Protein AF-0000000080209027 (afdb_homodimer)

Radius of gyration: 21.45 Å; Cα contacts (8 Å, |Δi|>4): 381; chains: 2; bounding box: 32×63×44 Å

Secondary structure (DSSP, 8-state):
-EEEEEEEE-TTHHHHHHHHHHHHTTTS-EEE-SSEEEEEETTEEEEEEEETTEEEEEEEESSHHHHHHHHHHHHHHHHHTPPBP------B-/-EEEEEEEE-TTHHHHHHHHHHHHTTTS-EEE-SSEEEEEETTEEEEEEEETTEEEEEEEESSHHHHHHHHHHHHHHHHHTPPBP------B-

Structure (mmCIF, N/CA/C/O backbone):
data_AF-0000000080209027-model_v1
#
loop_
_entity.id
_entity.type
_entity.pdbx_description
1 polymer 'DUF2218 domain-containing protein'
#
loop_
_atom_site.group_PDB
_atom_site.id
_atom_site.type_symbol
_atom_site.label_atom_id
_atom_site.label_alt_id
_atom_site.label_comp_id
_atom_site.label_asym_id
_atom_site.label_entity_id
_atom_site.label_seq_id
_atom_site.pdbx_PDB_ins_code
_atom_site.Cartn_x
_atom_site.Cartn_y
_atom_site.Cartn_z
_atom_site.occupancy
_atom_site.B_iso_or_equiv
_atom_site.auth_seq_id
_atom_site.auth_comp_id
_atom_site.auth_asym_id
_atom_site.auth_atom_id
_atom_site.pdbx_PDB_model_num
ATOM 1 N N . MET A 1 1 ? -3.184 27 21.922 1 90.81 1 MET A N 1
ATOM 2 C CA . MET A 1 1 ? -2.896 26.141 20.781 1 90.81 1 MET A CA 1
ATOM 3 C C . MET A 1 1 ? -3.457 24.75 21 1 90.81 1 MET A C 1
ATOM 5 O O . MET A 1 1 ? -3.352 24.188 22.094 1 90.81 1 MET A O 1
ATOM 9 N N . ILE A 1 2 ? -4.156 24.266 19.953 1 97.31 2 ILE A N 1
ATOM 10 C CA . ILE A 1 2 ? -4.742 22.922 20 1 97.31 2 ILE A CA 1
ATOM 11 C C . ILE A 1 2 ? -3.953 21.969 19.109 1 97.31 2 ILE A C 1
ATOM 13 O O . ILE A 1 2 ? -3.387 22.391 18.094 1 97.31 2 ILE A O 1
ATOM 17 N N . LYS A 1 3 ? -3.928 20.672 19.562 1 98.25 3 LYS A N 1
ATOM 18 C CA . LYS A 1 3 ? -3.061 19.719 18.875 1 98.25 3 LYS A CA 1
ATOM 19 C C . LYS A 1 3 ? -3.758 18.375 18.703 1 98.25 3 LYS A C 1
ATOM 21 O O . LYS A 1 3 ? -4.453 17.906 19.609 1 98.25 3 LYS A O 1
ATOM 26 N N . GLU A 1 4 ? -3.564 17.766 17.578 1 98.5 4 GLU A N 1
ATOM 27 C CA . GLU A 1 4 ? -3.939 16.375 17.328 1 98.5 4 GLU A CA 1
ATOM 28 C C . GLU A 1 4 ? -2.828 15.625 16.609 1 98.5 4 GLU A C 1
ATOM 30 O O . GLU A 1 4 ? -2.029 16.219 15.891 1 98.5 4 GLU A O 1
ATOM 35 N N . THR A 1 5 ? -2.777 14.352 16.922 1 98.62 5 THR A N 1
ATOM 36 C CA . THR A 1 5 ? -1.688 13.547 16.391 1 98.62 5 THR A CA 1
ATOM 37 C C . THR A 1 5 ? -2.232 12.305 15.688 1 98.62 5 THR A C 1
ATOM 39 O O . THR A 1 5 ? -3.307 11.805 16.031 1 98.62 5 THR A O 1
ATOM 42 N N . THR A 1 6 ? -1.564 11.859 14.641 1 98.19 6 THR A N 1
ATOM 43 C CA . THR A 1 6 ? -1.84 10.602 13.961 1 98.19 6 THR A CA 1
ATOM 44 C C . THR A 1 6 ? -0.542 9.859 13.641 1 98.19 6 THR A C 1
ATOM 46 O O . THR A 1 6 ? 0.545 10.336 13.977 1 98.19 6 THR A O 1
ATOM 49 N N . GLN A 1 7 ? -0.706 8.719 13.141 1 96.94 7 GLN A N 1
ATOM 50 C CA . GLN A 1 7 ? 0.494 7.969 12.789 1 96.94 7 GLN A CA 1
ATOM 51 C C . GLN A 1 7 ? 0.283 7.164 11.508 1 96.94 7 GLN A C 1
ATOM 53 O O . GLN A 1 7 ? -0.839 6.754 11.211 1 96.94 7 GLN A O 1
ATOM 58 N N . ILE A 1 8 ? 1.341 6.938 10.773 1 94.38 8 ILE A N 1
ATOM 59 C CA . ILE A 1 8 ? 1.415 6.078 9.602 1 94.38 8 ILE A CA 1
ATOM 60 C C . ILE A 1 8 ? 2.406 4.945 9.852 1 94.38 8 ILE A C 1
ATOM 62 O O . ILE A 1 8 ? 3.596 5.188 10.07 1 94.38 8 ILE A O 1
ATOM 66 N N . GLU A 1 9 ? 1.931 3.781 9.914 1 91.75 9 GLU A N 1
ATOM 67 C CA . GLU A 1 9 ? 2.809 2.615 9.93 1 91.75 9 GLU A CA 1
ATOM 68 C C . GLU A 1 9 ? 3.043 2.086 8.516 1 91.75 9 GLU A C 1
ATOM 70 O O . GLU A 1 9 ? 2.1 1.676 7.84 1 91.75 9 GLU A O 1
ATOM 75 N N . SER A 1 10 ? 4.289 2.117 8.148 1 89.88 10 SER A N 1
ATOM 76 C CA . SER A 1 10 ? 4.629 1.733 6.781 1 89.88 10 SER A CA 1
ATOM 77 C C . SER A 1 10 ? 6.129 1.49 6.633 1 89.88 10 SER A C 1
ATOM 79 O O . SER A 1 10 ? 6.938 2.184 7.25 1 89.88 10 SER A O 1
ATOM 81 N N . GLU A 1 11 ? 6.434 0.553 5.684 1 88.75 11 GLU A N 1
ATOM 82 C CA . GLU A 1 11 ? 7.84 0.386 5.328 1 88.75 11 GLU A CA 1
ATOM 83 C C . GLU A 1 11 ? 8.391 1.639 4.652 1 88.75 11 GLU A C 1
ATOM 85 O O . GLU A 1 11 ? 9.609 1.841 4.602 1 88.75 11 GLU A O 1
ATOM 90 N N . HIS A 1 12 ? 7.488 2.514 4.215 1 92.5 12 HIS A N 1
ATOM 91 C CA . HIS A 1 12 ? 7.875 3.73 3.512 1 92.5 12 HIS A CA 1
ATOM 92 C C . HIS A 1 12 ? 7.762 4.949 4.422 1 92.5 12 HIS A C 1
ATOM 94 O O . HIS A 1 12 ? 7.699 6.086 3.939 1 92.5 12 HIS A O 1
ATOM 100 N N . ALA A 1 13 ? 7.68 4.742 5.754 1 94.38 13 ALA A N 1
ATOM 101 C CA . ALA A 1 13 ? 7.441 5.836 6.691 1 94.38 13 ALA A CA 1
ATOM 102 C C . ALA A 1 13 ? 8.438 6.973 6.477 1 94.38 13 ALA A C 1
ATOM 104 O O . ALA A 1 13 ? 8.055 8.141 6.422 1 94.38 13 ALA A O 1
ATOM 105 N N . SER A 1 14 ? 9.703 6.676 6.348 1 95.75 14 SER A N 1
ATOM 106 C CA . SER A 1 14 ? 10.742 7.68 6.156 1 95.75 14 SER A CA 1
ATOM 107 C C . SER A 1 14 ? 10.547 8.438 4.844 1 95.75 14 SER A C 1
ATOM 109 O O . SER A 1 14 ? 10.805 9.641 4.77 1 95.75 14 SER A O 1
ATOM 111 N N . LYS A 1 15 ? 10.086 7.738 3.844 1 95.75 15 LYS A N 1
ATOM 112 C CA . LYS A 1 15 ? 9.844 8.367 2.549 1 95.75 15 LYS A CA 1
ATOM 113 C C . LYS A 1 15 ? 8.703 9.383 2.633 1 95.75 15 LYS A C 1
ATOM 115 O O . LYS A 1 15 ? 8.758 10.438 2.002 1 95.75 15 LYS A O 1
ATOM 120 N N . TYR A 1 16 ? 7.652 8.977 3.381 1 97.19 16 TYR A N 1
ATOM 121 C CA . TYR A 1 16 ? 6.559 9.914 3.588 1 97.19 16 TYR A CA 1
ATOM 122 C C . TYR A 1 16 ? 7.062 11.211 4.223 1 97.19 16 TYR A C 1
ATOM 124 O O . TYR A 1 16 ? 6.668 12.305 3.811 1 97.19 16 TYR A O 1
ATOM 132 N N . LEU A 1 17 ? 7.902 11.109 5.203 1 98.19 17 LEU A N 1
ATOM 133 C CA . LEU A 1 17 ? 8.469 12.273 5.875 1 98.19 17 LEU A CA 1
ATOM 134 C C . LEU A 1 17 ? 9.148 13.203 4.875 1 98.19 17 LEU A C 1
ATOM 136 O O . LEU A 1 17 ? 8.789 14.375 4.77 1 98.19 17 LEU A O 1
ATOM 140 N N . VAL A 1 18 ? 9.977 12.664 4.102 1 98 18 VAL A N 1
ATOM 141 C CA . VAL A 1 18 ? 10.781 13.445 3.174 1 98 18 VAL A CA 1
ATOM 142 C C . VAL A 1 18 ? 9.898 14.016 2.068 1 98 18 VAL A C 1
ATOM 144 O O . VAL A 1 18 ? 9.945 15.211 1.783 1 98 18 VAL A O 1
ATOM 147 N N . THR A 1 19 ? 9.031 13.211 1.479 1 97.88 19 THR A N 1
ATOM 148 C CA . THR A 1 19 ? 8.203 13.617 0.35 1 97.88 19 THR A CA 1
ATOM 149 C C . THR A 1 19 ? 7.262 14.758 0.748 1 97.88 19 THR A C 1
ATOM 151 O O . THR A 1 19 ? 7.129 15.742 0.018 1 97.88 19 THR A O 1
ATOM 154 N N . LEU A 1 20 ? 6.68 14.625 1.94 1 97.94 20 LEU A N 1
ATOM 155 C CA . LEU A 1 20 ? 5.734 15.641 2.4 1 97.94 20 LEU A CA 1
ATOM 156 C C . LEU A 1 20 ? 6.449 16.953 2.682 1 97.94 20 LEU A C 1
ATOM 158 O O . LEU A 1 20 ? 6.023 18.016 2.209 1 97.94 20 LEU A O 1
ATOM 162 N N . CYS A 1 21 ? 7.492 16.906 3.375 1 98.62 21 CYS A N 1
ATOM 163 C CA . CYS A 1 21 ? 8.211 18.125 3.691 1 98.62 21 CYS A CA 1
ATOM 164 C C . CYS A 1 21 ? 8.734 18.797 2.426 1 98.62 21 CYS A C 1
ATOM 166 O O . CYS A 1 21 ? 8.602 20.016 2.26 1 98.62 21 CYS A O 1
ATOM 168 N N . ARG A 1 22 ? 9.312 18.031 1.557 1 98.38 22 ARG A N 1
ATOM 169 C CA . ARG A 1 22 ? 9.828 18.562 0.3 1 98.38 22 ARG A CA 1
ATOM 170 C C . ARG A 1 22 ? 8.711 19.188 -0.528 1 98.38 22 ARG A C 1
ATOM 172 O O . ARG A 1 22 ? 8.891 20.25 -1.125 1 98.38 22 ARG A O 1
ATOM 179 N N . HIS A 1 23 ? 7.629 18.547 -0.629 1 98.38 23 HIS A N 1
ATOM 180 C CA . HIS A 1 23 ? 6.488 19.062 -1.386 1 98.38 23 HIS A CA 1
ATOM 181 C C . HIS A 1 23 ? 6.031 20.406 -0.853 1 98.38 23 HIS A C 1
ATOM 183 O O . HIS A 1 23 ? 5.871 21.359 -1.62 1 98.38 23 HIS A O 1
ATOM 189 N N . PHE A 1 24 ? 5.812 20.438 0.474 1 98.56 24 PHE A N 1
ATOM 190 C CA . PHE A 1 24 ? 5.293 21.656 1.074 1 98.56 24 PHE A CA 1
ATOM 191 C C . PHE A 1 24 ? 6.332 22.766 1.02 1 98.56 24 PHE A C 1
ATOM 193 O O . PHE A 1 24 ? 5.984 23.953 0.943 1 98.56 24 PHE A O 1
ATOM 200 N N . ALA A 1 25 ? 7.633 22.484 1.028 1 98.38 25 ALA A N 1
ATOM 201 C CA . ALA A 1 25 ? 8.727 23.438 1.024 1 98.38 25 ALA A CA 1
ATOM 202 C C . ALA A 1 25 ? 8.695 24.312 -0.231 1 98.38 25 ALA A C 1
ATOM 204 O O . ALA A 1 25 ? 9.32 25.375 -0.278 1 98.38 25 ALA A O 1
ATOM 205 N N . ARG A 1 26 ? 8.016 23.922 -1.173 1 97.88 26 ARG A N 1
ATOM 206 C CA . ARG A 1 26 ? 7.906 24.688 -2.41 1 97.88 26 ARG A CA 1
ATOM 207 C C . ARG A 1 26 ? 7.082 25.953 -2.197 1 97.88 26 ARG A C 1
ATOM 209 O O . ARG A 1 26 ? 7.168 26.891 -2.986 1 97.88 26 ARG A O 1
ATOM 216 N N . LYS A 1 27 ? 6.246 25.969 -1.122 1 97.81 27 LYS A N 1
ATOM 217 C CA . LYS A 1 27 ? 5.285 27.062 -0.989 1 97.81 27 LYS A CA 1
ATOM 218 C C . LYS A 1 27 ? 5.355 27.688 0.401 1 97.81 27 LYS A C 1
ATOM 220 O O . LYS A 1 27 ? 5.027 28.859 0.576 1 97.81 27 LYS A O 1
ATOM 225 N N . VAL A 1 28 ? 5.715 26.906 1.39 1 98.38 28 VAL A N 1
ATOM 226 C CA . VAL A 1 28 ? 5.734 27.375 2.768 1 98.38 28 VAL A CA 1
ATOM 227 C C . VAL A 1 28 ? 7.035 26.953 3.445 1 98.38 28 VAL A C 1
ATOM 229 O O . VAL A 1 28 ? 7.723 26.047 2.971 1 98.38 28 VAL A O 1
ATOM 232 N N . PRO A 1 29 ? 7.441 27.641 4.578 1 98.62 29 PRO A N 1
ATOM 233 C CA . PRO A 1 29 ? 8.648 27.219 5.289 1 98.62 29 PRO A CA 1
ATOM 234 C C . PRO A 1 29 ? 8.57 25.766 5.762 1 98.62 29 PRO A C 1
ATOM 236 O O . PRO A 1 29 ? 7.586 25.375 6.383 1 98.62 29 PRO A O 1
ATOM 239 N N . ALA A 1 30 ? 9.594 25.016 5.512 1 98.81 30 ALA A N 1
ATOM 240 C CA . ALA A 1 30 ? 9.695 23.609 5.926 1 98.81 30 ALA A CA 1
ATOM 241 C C . ALA A 1 30 ? 11.148 23.234 6.191 1 98.81 30 ALA A C 1
ATOM 243 O O . ALA A 1 30 ? 12.055 23.656 5.469 1 98.81 30 ALA A O 1
ATOM 244 N N . THR A 1 31 ? 11.367 22.5 7.246 1 98.5 31 THR A N 1
ATOM 245 C CA . THR A 1 31 ? 12.656 21.891 7.574 1 98.5 31 THR A CA 1
ATOM 246 C C . THR A 1 31 ? 12.5 20.406 7.895 1 98.5 31 THR A C 1
ATOM 248 O O . THR A 1 31 ? 11.477 20 8.445 1 98.5 31 THR A O 1
ATOM 251 N N . TRP A 1 32 ? 13.469 19.609 7.469 1 98.44 32 TRP A N 1
ATOM 252 C CA . TRP A 1 32 ? 13.398 18.188 7.828 1 98.44 32 TRP A CA 1
ATOM 253 C C . TRP A 1 32 ? 14.781 17.547 7.797 1 98.44 32 TRP A C 1
ATOM 255 O O . TRP A 1 32 ? 15.719 18.109 7.234 1 98.44 32 TRP A O 1
ATOM 265 N N . ASP A 1 33 ? 14.953 16.5 8.539 1 98 33 ASP A N 1
ATOM 266 C CA . ASP A 1 33 ? 16.094 15.602 8.461 1 98 33 ASP A CA 1
ATOM 267 C C . ASP A 1 33 ? 15.648 14.141 8.406 1 98 33 ASP A C 1
ATOM 269 O O . ASP A 1 33 ? 14.531 13.844 7.965 1 98 33 ASP A O 1
ATOM 273 N N . GLU A 1 34 ? 16.516 13.281 8.844 1 96.69 34 GLU A N 1
ATOM 274 C CA . GLU A 1 34 ? 16.203 11.859 8.688 1 96.69 34 GLU A CA 1
ATOM 275 C C . GLU A 1 34 ? 15.164 11.406 9.695 1 96.69 34 GLU A C 1
ATOM 277 O O . GLU A 1 34 ? 14.523 10.367 9.516 1 96.69 34 GLU A O 1
ATOM 282 N N . GLN A 1 35 ? 14.914 12.102 10.711 1 98 35 GLN A N 1
ATOM 283 C CA . GLN A 1 35 ? 14.102 11.586 11.812 1 98 35 GLN A CA 1
ATOM 284 C C . GLN A 1 35 ? 12.906 12.5 12.078 1 98 35 GLN A C 1
ATOM 286 O O . GLN A 1 35 ? 11.945 12.086 12.734 1 98 35 GLN A O 1
ATOM 291 N N . SER A 1 36 ? 12.992 13.68 11.641 1 98.56 36 SER A N 1
ATOM 292 C CA . SER A 1 36 ? 11.945 14.625 12.008 1 98.56 36 SER A CA 1
ATOM 293 C C . SER A 1 36 ? 11.758 15.695 10.938 1 98.56 36 SER A C 1
ATOM 295 O O . SER A 1 36 ? 12.586 15.828 10.031 1 98.56 36 SER A O 1
ATOM 297 N N . GLY A 1 37 ? 10.625 16.406 11 1 98.81 37 GLY A N 1
ATOM 298 C CA . GLY A 1 37 ? 10.305 17.516 10.109 1 98.81 37 GLY A CA 1
ATOM 299 C C . GLY A 1 37 ? 9.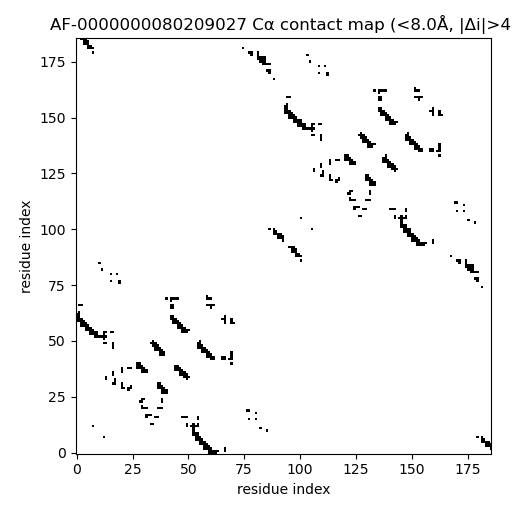312 18.484 10.703 1 98.81 37 GLY A C 1
ATOM 300 O O . GLY A 1 37 ? 8.609 18.156 11.664 1 98.81 37 GLY A O 1
ATOM 301 N N . LEU A 1 38 ? 9.359 19.641 10.156 1 98.88 38 LEU A N 1
ATOM 302 C CA . LEU A 1 38 ? 8.445 20.703 10.562 1 98.88 38 LEU A CA 1
ATOM 303 C C . LEU A 1 38 ? 8.008 21.531 9.352 1 98.88 38 LEU A C 1
ATOM 305 O O . LEU A 1 38 ? 8.844 21.969 8.562 1 98.88 38 LEU A O 1
ATOM 309 N N . VAL A 1 39 ? 6.754 21.641 9.227 1 98.88 39 VAL A N 1
ATOM 310 C CA . VAL A 1 39 ? 6.164 22.484 8.188 1 98.88 39 VAL A CA 1
ATOM 311 C C . VAL A 1 39 ? 5.273 23.547 8.836 1 98.88 39 VAL A C 1
ATOM 313 O O . VAL A 1 39 ? 4.449 23.234 9.695 1 98.88 39 VAL A O 1
ATOM 316 N N . THR A 1 40 ? 5.41 24.797 8.406 1 98.81 40 THR A N 1
ATOM 317 C CA . THR A 1 40 ? 4.602 25.891 8.945 1 98.81 40 THR A CA 1
ATOM 318 C C . THR A 1 40 ? 3.666 26.438 7.875 1 98.81 40 THR A C 1
ATOM 320 O O . THR A 1 40 ? 4.121 27 6.871 1 98.81 40 THR A O 1
ATOM 323 N N . PHE A 1 41 ? 2.373 26.266 8.125 1 98.69 41 PHE A N 1
ATOM 324 C CA . PHE A 1 41 ? 1.325 26.812 7.266 1 98.69 41 PHE A CA 1
ATOM 325 C C . PHE A 1 41 ? 0.786 28.109 7.832 1 98.69 41 PHE A C 1
ATOM 327 O O . PHE A 1 41 ? 0.912 28.375 9.031 1 98.69 41 PHE A O 1
ATOM 334 N N . PRO A 1 42 ? 0.137 28.938 7.066 1 98.25 42 PRO A N 1
ATOM 335 C CA . PRO A 1 42 ? -0.469 30.172 7.574 1 98.25 42 PRO A CA 1
ATOM 336 C C . PRO A 1 42 ? -1.473 29.906 8.695 1 98.25 42 PRO A C 1
ATOM 338 O O . PRO A 1 42 ? -1.601 30.734 9.609 1 98.25 42 PRO A O 1
ATOM 341 N N . VAL A 1 43 ? -2.043 28.734 8.719 1 98.25 43 VAL A N 1
ATOM 342 C CA . VAL A 1 43 ? -3.143 28.469 9.641 1 98.25 43 VAL A CA 1
ATOM 343 C C . VAL A 1 43 ? -2.658 27.547 10.766 1 98.25 43 VAL A C 1
ATOM 345 O O . VAL A 1 43 ? -3.441 27.141 11.625 1 98.25 43 VAL A O 1
ATOM 348 N N . GLY A 1 44 ? -1.385 27.141 10.773 1 98.5 44 GLY A N 1
ATOM 349 C CA . GLY A 1 44 ? -0.877 26.219 11.773 1 98.5 44 GLY A CA 1
ATOM 350 C C . GLY A 1 44 ? 0.404 25.531 11.352 1 98.5 44 GLY A C 1
ATOM 351 O O . GLY A 1 44 ? 1.169 26.062 10.547 1 98.5 44 GLY A O 1
ATOM 352 N N . LYS A 1 45 ? 0.61 24.391 12.031 1 98.75 45 LYS A N 1
ATOM 353 C CA . LYS A 1 45 ? 1.848 23.688 11.695 1 98.75 45 LYS A CA 1
ATOM 354 C C . LYS A 1 45 ? 1.678 22.172 11.82 1 98.75 45 LYS A C 1
ATOM 356 O O . LYS A 1 45 ? 0.716 21.703 12.43 1 98.75 45 LYS A O 1
ATOM 361 N N . ALA A 1 46 ? 2.578 21.484 11.195 1 98.81 46 ALA A N 1
ATOM 362 C CA . ALA A 1 46 ? 2.67 20.031 11.312 1 98.81 46 ALA A CA 1
ATOM 363 C C . ALA A 1 46 ? 4.098 19.594 11.633 1 98.81 46 ALA A C 1
ATOM 365 O O . ALA A 1 46 ? 5.051 20.047 10.992 1 98.81 46 ALA A O 1
ATOM 366 N N . GLU A 1 47 ? 4.141 18.797 12.625 1 98.88 47 GLU A N 1
ATOM 367 C CA . GLU A 1 47 ? 5.41 18.172 12.984 1 98.88 47 GLU A CA 1
ATOM 368 C C . GLU A 1 47 ? 5.414 16.688 12.641 1 98.88 47 GLU A C 1
ATOM 370 O O . GLU A 1 47 ? 4.414 15.992 12.852 1 98.88 47 GLU A O 1
ATOM 375 N N . PHE A 1 48 ? 6.527 16.25 12.141 1 98.81 48 PHE A N 1
ATOM 376 C CA . PHE A 1 48 ? 6.734 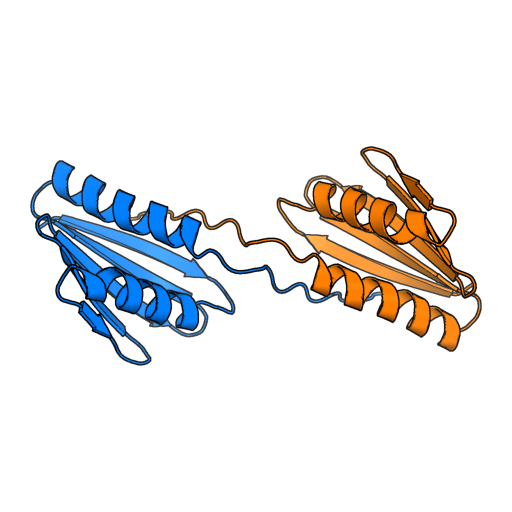14.852 11.773 1 98.81 48 PHE A CA 1
ATOM 377 C C . PHE A 1 48 ? 7.848 14.227 12.602 1 98.81 48 PHE A C 1
ATOM 379 O O . PHE A 1 48 ? 8.891 14.852 12.828 1 98.81 48 PHE A O 1
ATOM 386 N N . SER A 1 49 ? 7.582 13.055 13.117 1 98.75 49 SER A N 1
ATOM 387 C CA . SER A 1 49 ? 8.609 12.312 13.844 1 98.75 49 SER A CA 1
ATOM 388 C C . SER A 1 49 ? 8.609 10.836 13.445 1 98.75 49 SER A C 1
ATOM 390 O O . SER A 1 49 ? 7.57 10.18 13.492 1 98.75 49 SER A O 1
ATOM 392 N N . LEU A 1 50 ? 9.805 10.383 13.086 1 98 50 LEU A N 1
ATOM 393 C CA . LEU A 1 50 ? 9.953 8.992 12.672 1 98 50 LEU A CA 1
ATOM 394 C C . LEU A 1 50 ? 10.383 8.117 13.844 1 98 50 LEU A C 1
ATOM 396 O O . LEU A 1 50 ? 11.289 8.484 14.602 1 98 50 LEU A O 1
ATOM 400 N N . ASN A 1 51 ? 9.68 7.09 14.07 1 96.31 51 ASN A N 1
ATOM 401 C CA . ASN A 1 51 ? 10.023 6.035 15.023 1 96.31 51 ASN A CA 1
ATOM 402 C C . ASN A 1 51 ? 10 4.66 14.359 1 96.31 51 ASN A C 1
ATOM 404 O O . ASN A 1 51 ? 8.984 3.965 14.398 1 96.31 51 ASN A O 1
ATOM 408 N N . GLY A 1 52 ? 11.203 4.266 13.922 1 94.19 52 GLY A N 1
A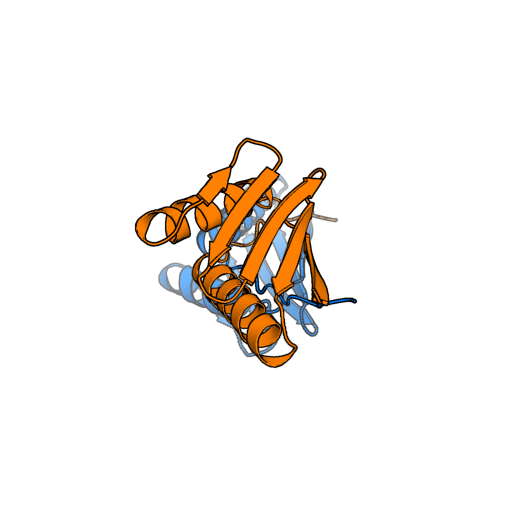TOM 409 C CA . GLY A 1 52 ? 11.234 3.041 13.133 1 94.19 52 GLY A CA 1
ATOM 410 C C . GLY A 1 52 ? 10.406 3.125 11.867 1 94.19 52 GLY A C 1
ATOM 411 O O . GLY A 1 52 ? 10.664 3.967 11.008 1 94.19 52 GLY A O 1
ATOM 412 N N . LEU A 1 53 ? 9.422 2.254 11.719 1 92.5 53 LEU A N 1
ATOM 413 C CA . LEU A 1 53 ? 8.578 2.215 10.539 1 92.5 53 LEU A CA 1
ATOM 414 C C . LEU A 1 53 ? 7.262 2.951 10.781 1 92.5 53 LEU A C 1
ATOM 416 O O . LEU A 1 53 ? 6.254 2.66 10.141 1 92.5 53 LEU A O 1
ATOM 420 N N . CYS A 1 54 ? 7.332 3.809 11.789 1 95.69 54 CYS A N 1
ATOM 421 C CA . CYS A 1 54 ? 6.152 4.59 12.141 1 95.69 54 CYS A CA 1
ATOM 422 C C . CYS A 1 54 ? 6.434 6.082 12.047 1 95.69 54 CYS A C 1
ATOM 424 O O . CYS A 1 54 ? 7.422 6.57 12.602 1 95.69 54 CYS A O 1
ATOM 426 N N . LEU A 1 55 ? 5.645 6.746 11.25 1 97.75 55 LEU A N 1
ATOM 427 C CA . LEU A 1 55 ? 5.707 8.203 11.188 1 97.75 55 LEU A CA 1
ATOM 428 C C . LEU A 1 55 ? 4.594 8.828 12.023 1 97.75 55 LEU A C 1
ATOM 430 O O . LEU A 1 55 ? 3.412 8.648 11.727 1 97.75 55 LEU A O 1
ATOM 434 N N . ILE A 1 56 ? 4.965 9.57 13 1 98.5 56 ILE A N 1
ATOM 435 C CA . ILE A 1 56 ? 4.016 10.32 13.812 1 98.5 56 ILE A CA 1
ATOM 436 C C . ILE A 1 56 ? 3.838 11.719 13.227 1 98.5 56 ILE A C 1
ATOM 438 O O . ILE A 1 56 ? 4.816 12.391 12.898 1 98.5 56 ILE A O 1
ATOM 442 N N . ILE A 1 57 ? 2.654 12.133 13.078 1 98.75 57 ILE A N 1
ATOM 443 C CA . ILE A 1 57 ? 2.332 13.461 12.562 1 98.75 57 ILE A CA 1
ATOM 444 C C . ILE A 1 57 ? 1.489 14.219 13.586 1 98.75 57 ILE A C 1
ATOM 446 O O . ILE A 1 57 ? 0.403 13.773 13.961 1 98.75 57 ILE A O 1
ATOM 450 N N . ALA A 1 58 ? 1.994 15.297 14.031 1 98.88 58 ALA A N 1
ATOM 451 C CA . ALA A 1 58 ? 1.278 16.156 14.969 1 98.88 58 ALA A CA 1
ATOM 452 C C . ALA A 1 58 ? 0.9 17.484 14.32 1 98.88 58 ALA A C 1
ATOM 454 O O . ALA A 1 58 ? 1.768 18.219 13.828 1 98.88 58 ALA A O 1
ATOM 455 N N . CYS A 1 59 ? -0.355 17.812 14.312 1 98.88 59 CYS A N 1
ATOM 456 C CA . CYS A 1 59 ? -0.841 19.078 13.789 1 98.88 59 CYS A CA 1
ATOM 457 C C . CYS A 1 59 ? -1.248 20.016 14.914 1 98.88 59 CYS A C 1
ATOM 459 O O . CYS A 1 59 ? -1.842 19.578 15.906 1 98.88 59 CYS A O 1
ATOM 461 N N . GLU A 1 60 ? -0.896 21.234 14.719 1 98.81 60 GLU A N 1
ATOM 462 C CA . GLU A 1 60 ? -1.202 22.266 15.711 1 98.81 60 GLU A CA 1
ATOM 463 C C . GLU A 1 60 ? -1.766 23.516 15.055 1 98.81 60 GLU A C 1
ATOM 465 O O . GLU A 1 60 ? -1.313 23.922 13.977 1 98.81 60 GLU A O 1
ATOM 470 N N . ALA A 1 61 ? -2.725 24.156 15.766 1 98.69 61 ALA A N 1
ATOM 471 C CA . ALA A 1 61 ? -3.295 25.422 15.312 1 98.69 61 ALA A CA 1
ATOM 472 C C . ALA A 1 61 ? -3.932 26.188 16.469 1 98.69 61 ALA A C 1
ATOM 474 O O . ALA A 1 61 ? -4.008 25.672 17.594 1 98.69 61 ALA A O 1
ATOM 475 N N . ASP A 1 62 ? -4.383 27.359 16.141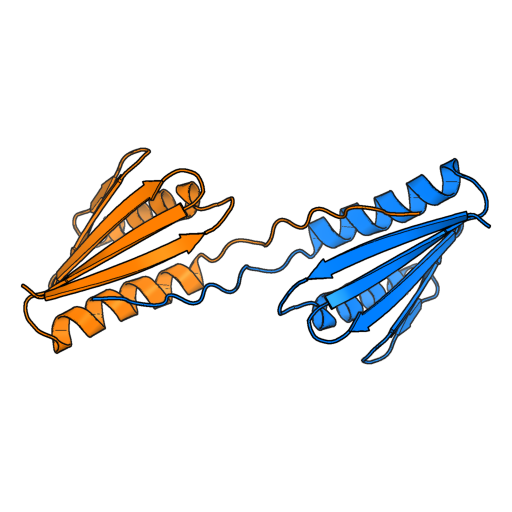 1 98.19 62 ASP A N 1
ATOM 476 C CA . ASP A 1 62 ? -4.863 28.25 17.203 1 98.19 62 ASP A CA 1
ATOM 477 C C . ASP A 1 62 ? -6.359 28.062 17.438 1 98.19 62 ASP A C 1
ATOM 479 O O . ASP A 1 62 ? -6.902 28.547 18.422 1 98.19 62 ASP A O 1
ATOM 483 N N . SER A 1 63 ? -7.031 27.438 16.562 1 98.25 63 SER A N 1
ATOM 484 C CA . SER A 1 63 ? -8.461 27.172 16.688 1 98.25 63 SER A CA 1
ATOM 485 C C . SER A 1 63 ? -8.828 25.812 16.109 1 98.25 63 SER A C 1
ATOM 487 O O . SER A 1 63 ? -8.055 25.234 15.336 1 98.25 63 SER A O 1
ATOM 489 N N . GLU A 1 64 ? -9.961 25.344 16.531 1 98 64 GLU A N 1
ATOM 490 C CA . GLU A 1 64 ? -10.453 24.078 16 1 98 64 GLU A CA 1
ATOM 491 C C . GLU A 1 64 ? -10.586 24.141 14.477 1 98 64 GLU A C 1
ATOM 493 O O . GLU A 1 64 ? -10.234 23.188 13.781 1 98 64 GLU A O 1
ATOM 498 N N . LYS A 1 65 ? -11.07 25.219 13.992 1 98.19 65 LYS A N 1
ATOM 499 C CA . LYS A 1 65 ? -11.25 25.391 12.555 1 98.19 65 LYS A CA 1
ATOM 500 C C . LYS A 1 65 ? -9.914 25.328 11.82 1 98.19 65 LYS A C 1
ATOM 502 O O . LYS A 1 65 ? -9.797 24.656 10.797 1 98.19 65 LYS A O 1
ATOM 507 N N . GLN A 1 66 ? -8.93 25.984 12.367 1 98.56 66 GLN A N 1
ATOM 508 C CA . GLN A 1 66 ? -7.609 26 11.75 1 98.56 66 GLN A CA 1
ATOM 509 C C . GLN A 1 66 ? -6.93 24.641 11.844 1 98.56 66 GLN A C 1
ATOM 511 O O . GLN A 1 66 ? -6.199 24.25 10.938 1 98.56 66 GLN A O 1
ATOM 516 N N . LEU A 1 67 ? -7.191 24 12.93 1 98.69 67 LEU A N 1
ATOM 517 C CA . LEU A 1 67 ? -6.633 22.656 13.086 1 98.69 67 LEU A CA 1
ATOM 518 C C . LEU A 1 67 ? -7.211 21.703 12.047 1 98.69 67 LEU A C 1
ATOM 520 O O . LEU A 1 67 ? -6.48 20.906 11.461 1 98.69 67 LEU A O 1
ATOM 524 N N . GLU A 1 68 ? -8.492 21.766 11.789 1 98.44 68 GLU A N 1
ATOM 525 C CA . GLU A 1 68 ? -9.133 20.938 10.766 1 98.44 68 GLU A CA 1
ATOM 526 C C . GLU A 1 68 ? -8.547 21.234 9.383 1 98.44 68 GLU A C 1
ATOM 528 O O . GLU A 1 68 ? -8.406 20.312 8.562 1 98.44 68 GLU A O 1
ATOM 533 N N . GLN A 1 69 ? -8.164 22.422 9.172 1 98.62 69 GLN A N 1
ATOM 534 C CA . GLN A 1 69 ? -7.555 22.797 7.898 1 98.62 69 GLN A CA 1
ATOM 535 C C . GLN A 1 69 ? -6.176 22.156 7.742 1 98.62 69 GLN A C 1
ATOM 537 O O . GLN A 1 69 ? -5.844 21.625 6.68 1 98.62 69 GLN A O 1
ATOM 542 N N . VAL A 1 70 ? -5.387 22.219 8.828 1 98.62 70 VAL A N 1
ATOM 543 C CA . VAL A 1 70 ? -4.059 21.609 8.773 1 98.62 70 VAL A CA 1
ATOM 544 C C . VAL A 1 70 ? -4.184 20.109 8.547 1 98.62 70 VAL A C 1
ATOM 546 O O . VAL A 1 70 ? -3.512 19.547 7.68 1 98.62 70 VAL A O 1
ATOM 549 N N . LYS A 1 71 ? -5.078 19.453 9.258 1 98.5 71 LYS A N 1
ATOM 550 C CA . LYS A 1 71 ? -5.293 18.016 9.125 1 98.5 71 LYS A CA 1
ATOM 551 C C . LYS A 1 71 ? -5.746 17.656 7.711 1 98.5 71 LYS A C 1
ATOM 553 O O . LYS A 1 71 ? -5.285 16.672 7.137 1 98.5 71 LYS A O 1
ATOM 558 N N . GLY A 1 72 ? -6.641 18.406 7.219 1 98.12 72 GLY A N 1
ATOM 559 C CA . GLY A 1 72 ? -7.102 18.188 5.855 1 98.12 72 GLY A CA 1
ATOM 560 C C . GLY A 1 72 ? -5.988 18.266 4.828 1 98.12 72 GLY A C 1
ATOM 561 O O . GLY A 1 72 ? -5.953 17.469 3.887 1 98.12 72 GLY A O 1
ATOM 562 N N . ILE A 1 73 ? -5.086 19.219 5.004 1 98.38 73 ILE A N 1
ATOM 563 C CA . ILE A 1 73 ? -3.936 19.375 4.117 1 98.38 73 ILE A CA 1
ATOM 564 C C . ILE A 1 73 ? -3.064 18.109 4.18 1 98.38 73 ILE A C 1
ATOM 566 O O . ILE A 1 73 ? -2.695 17.562 3.145 1 98.38 73 ILE A O 1
ATOM 570 N N . ILE A 1 74 ? -2.805 17.703 5.41 1 98.38 74 ILE A N 1
ATOM 571 C CA . ILE A 1 74 ? -1.96 16.531 5.602 1 98.38 74 ILE A CA 1
ATOM 572 C C . ILE A 1 74 ? -2.631 15.305 4.984 1 98.38 74 ILE A C 1
ATOM 574 O O . ILE A 1 74 ? -1.999 14.555 4.238 1 98.38 74 ILE A O 1
ATOM 578 N N . GLU A 1 75 ? -3.896 15.125 5.242 1 97.25 75 GLU A N 1
ATOM 579 C CA . GLU A 1 75 ? -4.633 13.961 4.746 1 97.25 75 GLU A CA 1
ATOM 580 C C . GLU A 1 75 ? -4.621 13.914 3.221 1 97.25 75 GLU A C 1
ATOM 582 O O . GLU A 1 75 ? -4.352 12.867 2.631 1 97.25 75 GLU A O 1
ATOM 587 N N . SER A 1 76 ? -4.867 14.977 2.641 1 96.75 76 SER A N 1
ATOM 588 C CA . SER A 1 76 ? -4.953 15.023 1.186 1 96.75 76 SER A CA 1
ATOM 589 C C . SER A 1 76 ? -3.607 14.695 0.543 1 96.75 76 SER A C 1
ATOM 591 O O . SER A 1 76 ? -3.553 13.977 -0.458 1 96.75 76 SER A O 1
ATOM 593 N N . HIS A 1 77 ? -2.539 15.18 1.058 1 97 77 HIS A N 1
ATOM 594 C CA . HIS A 1 77 ? -1.233 14.977 0.438 1 97 77 HIS A CA 1
ATOM 595 C C . HIS A 1 77 ? -0.68 13.594 0.754 1 97 77 HIS A C 1
ATOM 597 O O . HIS A 1 77 ? 0.048 13.016 -0.055 1 97 77 HIS A O 1
ATOM 603 N N . VAL A 1 78 ? -1.052 13.07 1.979 1 96.31 78 VAL A N 1
ATOM 604 C CA . VAL A 1 78 ? -0.716 11.672 2.256 1 96.31 78 VAL A CA 1
ATOM 605 C C . VAL A 1 78 ? -1.4 10.766 1.236 1 96.31 78 VAL A C 1
ATOM 607 O O . VAL A 1 78 ? -0.789 9.828 0.724 1 96.31 78 VAL A O 1
ATOM 610 N N . GLU A 1 79 ? -2.613 11.07 0.996 1 93.38 79 GLU A N 1
ATOM 611 C CA . GLU A 1 79 ? -3.35 10.312 -0.009 1 93.38 79 GLU A CA 1
ATOM 612 C C . GLU A 1 79 ? -2.701 10.438 -1.384 1 93.38 79 GLU A C 1
ATOM 614 O O . GLU A 1 79 ? -2.521 9.445 -2.086 1 93.38 79 GLU A O 1
ATOM 619 N N . MET A 1 80 ? -2.316 11.609 -1.728 1 93.25 80 MET A N 1
ATOM 620 C CA . MET A 1 80 ? -1.716 11.914 -3.023 1 93.25 80 MET A CA 1
ATOM 621 C C . MET A 1 80 ? -0.397 11.164 -3.197 1 93.25 80 MET A C 1
ATOM 623 O O . MET A 1 80 ? -0.105 10.656 -4.281 1 93.25 80 MET A O 1
ATOM 627 N N . PHE A 1 81 ? 0.389 11.039 -2.137 1 94.19 81 PHE A N 1
ATOM 628 C CA . PHE A 1 81 ? 1.729 10.469 -2.242 1 94.19 81 PHE A CA 1
ATOM 629 C C . PHE A 1 81 ? 1.747 9.031 -1.75 1 94.19 81 PHE A C 1
ATOM 631 O O . PHE A 1 81 ? 2.812 8.477 -1.471 1 94.19 81 PHE A O 1
ATOM 638 N N . SER A 1 82 ? 0.608 8.492 -1.509 1 90.62 82 SER A N 1
ATOM 639 C CA . SER A 1 82 ? 0.549 7.121 -1.025 1 90.62 82 SER A CA 1
ATOM 640 C C . SER A 1 82 ? 1.408 6.195 -1.881 1 90.62 82 SER A C 1
ATOM 642 O O . SER A 1 82 ? 1.452 6.336 -3.105 1 90.62 82 SER A O 1
ATOM 644 N N . ARG A 1 83 ? 2.125 5.316 -1.255 1 87.25 83 ARG A N 1
ATOM 645 C CA . ARG A 1 83 ? 3.072 4.414 -1.903 1 87.25 83 ARG A CA 1
ATOM 646 C C . ARG A 1 83 ? 2.453 3.039 -2.131 1 87.25 83 ARG A C 1
ATOM 648 O O . ARG A 1 83 ? 1.435 2.703 -1.521 1 87.25 83 ARG A O 1
ATOM 655 N N . ARG A 1 84 ? 3.141 2.363 -2.982 1 83.62 84 ARG A N 1
ATOM 656 C CA . ARG A 1 84 ? 2.68 1.013 -3.285 1 83.62 84 ARG A CA 1
ATOM 657 C C . ARG A 1 84 ? 2.867 0.088 -2.088 1 83.62 84 ARG A C 1
ATOM 659 O O . ARG A 1 84 ? 3.852 0.202 -1.355 1 83.62 84 ARG A O 1
ATOM 666 N N . GLU A 1 85 ? 1.935 -0.817 -1.919 1 81.5 85 GLU A N 1
ATOM 667 C CA . GLU A 1 85 ? 2.016 -1.852 -0.892 1 81.5 85 GLU A CA 1
ATOM 668 C C . GLU A 1 85 ? 3.131 -2.848 -1.197 1 81.5 85 GLU A C 1
ATOM 670 O O . GLU A 1 85 ? 3.307 -3.258 -2.346 1 81.5 85 GLU A O 1
ATOM 675 N N . THR A 1 86 ? 4.016 -3.016 -0.205 1 77.12 86 THR A N 1
ATOM 676 C CA . THR A 1 86 ? 4.98 -4.105 -0.309 1 77.12 86 THR A CA 1
ATOM 677 C C . THR A 1 86 ? 4.359 -5.418 0.16 1 77.12 86 THR A C 1
ATOM 679 O O . THR A 1 86 ? 3.992 -5.555 1.328 1 77.12 86 THR A O 1
ATOM 682 N N . LEU A 1 87 ? 4.176 -6.328 -0.824 1 83.69 87 LEU A N 1
ATOM 683 C CA . LEU A 1 87 ? 3.533 -7.594 -0.488 1 83.69 87 LEU A CA 1
ATOM 684 C C . LEU A 1 87 ? 4.555 -8.727 -0.443 1 83.69 87 LEU A C 1
ATOM 686 O O . LEU A 1 87 ? 5.363 -8.875 -1.362 1 83.69 87 LEU A O 1
ATOM 690 N N . GLU A 1 88 ? 4.828 -9.234 0.733 1 84.88 88 GLU A N 1
ATOM 691 C CA . GLU A 1 88 ? 5.625 -10.453 0.872 1 84.88 88 GLU A CA 1
ATOM 692 C C . GLU A 1 88 ? 4.742 -11.695 0.85 1 84.88 88 GLU A C 1
ATOM 694 O O . GLU A 1 88 ? 3.871 -11.859 1.706 1 84.88 88 GLU A O 1
ATOM 699 N N . LEU A 1 89 ? 5.02 -12.555 -0.141 1 93.94 89 LEU A N 1
ATOM 700 C CA . LEU A 1 89 ? 4.207 -13.758 -0.251 1 93.94 89 LEU A CA 1
ATOM 701 C C . LEU A 1 89 ? 4.863 -14.922 0.485 1 93.94 89 LEU A C 1
ATOM 703 O O . LEU A 1 89 ? 5.875 -15.461 0.032 1 93.94 89 LEU A O 1
ATOM 707 N N . ASP A 1 90 ? 4.328 -15.289 1.678 1 94.69 90 ASP A N 1
ATOM 708 C CA . ASP A 1 90 ? 4.797 -16.438 2.461 1 94.69 90 ASP A CA 1
ATOM 709 C C . ASP A 1 90 ? 4.102 -17.719 2.027 1 94.69 90 ASP A C 1
ATOM 711 O O . ASP A 1 90 ? 2.92 -17.922 2.32 1 94.69 90 ASP A O 1
ATOM 715 N N . TRP A 1 91 ? 4.902 -18.562 1.449 1 97.5 91 TRP A N 1
ATOM 716 C CA . TRP A 1 91 ? 4.328 -19.797 0.919 1 97.5 91 TRP A CA 1
ATOM 717 C C . TRP A 1 91 ? 4.32 -20.891 1.979 1 97.5 91 TRP A C 1
ATOM 719 O O . TRP A 1 91 ? 5.305 -21.078 2.703 1 97.5 91 TRP A O 1
ATOM 729 N N . ILE A 1 92 ? 3.158 -21.594 2.076 1 94.5 92 ILE A N 1
ATOM 730 C CA . ILE A 1 92 ? 3.02 -22.672 3.047 1 94.5 92 ILE A CA 1
ATOM 731 C C . ILE A 1 92 ? 2.51 -23.938 2.348 1 94.5 92 ILE A C 1
ATOM 733 O O . ILE A 1 92 ? 1.632 -23.859 1.484 1 94.5 92 ILE A O 1
ATOM 737 N N . ARG A 1 93 ? 3.152 -25.109 2.689 1 90.88 93 ARG A N 1
ATOM 738 C CA . ARG A 1 93 ? 2.746 -26.391 2.137 1 90.88 93 ARG A CA 1
ATOM 739 C C . ARG A 1 93 ? 1.659 -27.047 2.992 1 90.88 93 ARG A C 1
ATOM 741 O O . ARG A 1 93 ? 1.702 -26.969 4.223 1 90.88 93 ARG A O 1
ATOM 748 N N . MET B 1 1 ? 1.317 -34.344 -7.773 1 90.88 1 MET B N 1
ATOM 749 C CA . MET B 1 1 ? 1.233 -32.906 -7.828 1 90.88 1 MET B CA 1
ATOM 750 C C . MET B 1 1 ? 1.539 -32.281 -6.469 1 90.88 1 MET B C 1
ATOM 752 O O . MET B 1 1 ? 1.091 -32.781 -5.438 1 90.88 1 MET B O 1
ATOM 756 N N . ILE B 1 2 ? 2.428 -31.266 -6.508 1 97.38 2 ILE B N 1
ATOM 757 C CA . ILE B 1 2 ? 2.807 -30.562 -5.281 1 97.38 2 ILE B CA 1
ATOM 758 C C . ILE B 1 2 ? 2.164 -29.188 -5.25 1 97.38 2 ILE B C 1
ATOM 760 O O . ILE B 1 2 ? 1.938 -28.578 -6.297 1 97.38 2 ILE B O 1
ATOM 764 N N . LYS B 1 3 ? 1.847 -28.719 -4 1 98.31 3 LYS B N 1
ATOM 765 C CA . LYS B 1 3 ? 1.076 -27.484 -3.865 1 98.31 3 LYS B CA 1
ATOM 766 C C . LYS B 1 3 ? 1.62 -26.625 -2.734 1 98.31 3 LYS B C 1
ATOM 768 O O . LYS B 1 3 ? 1.993 -27.141 -1.677 1 98.31 3 LYS B O 1
ATOM 773 N N . GLU B 1 4 ? 1.66 -25.375 -2.947 1 98.5 4 GLU B N 1
ATOM 774 C CA . GLU B 1 4 ? 1.907 -24.375 -1.905 1 98.5 4 GLU B CA 1
ATOM 775 C C . GLU B 1 4 ? 0.937 -23.203 -2.018 1 98.5 4 GLU B C 1
ATOM 777 O O . GLU B 1 4 ? 0.432 -22.922 -3.104 1 98.5 4 GLU B O 1
ATOM 782 N N . THR B 1 5 ? 0.649 -22.656 -0.872 1 98.62 5 THR B N 1
ATOM 783 C CA . THR B 1 5 ? -0.36 -21.609 -0.823 1 98.62 5 THR B CA 1
ATOM 784 C C . THR B 1 5 ? 0.184 -20.375 -0.116 1 98.62 5 THR B C 1
ATOM 786 O O . THR B 1 5 ? 1.061 -20.484 0.745 1 98.62 5 THR B O 1
ATOM 789 N N . THR B 1 6 ? -0.247 -19.203 -0.55 1 98.19 6 THR B N 1
ATOM 790 C CA . THR B 1 6 ? 0.033 -17.938 0.114 1 98.19 6 THR B CA 1
ATOM 791 C C . THR B 1 6 ? -1.225 -17.062 0.183 1 98.19 6 THR B C 1
ATOM 793 O O . THR B 1 6 ? -2.293 -17.484 -0.269 1 98.19 6 THR B O 1
ATOM 796 N N . GLN B 1 7 ? -1.086 -16 0.826 1 96.94 7 GLN B N 1
ATOM 797 C CA . GLN B 1 7 ? -2.24 -15.109 0.91 1 96.94 7 GLN B CA 1
ATOM 798 C C . GLN B 1 7 ? -1.812 -13.648 0.86 1 96.94 7 GLN B C 1
ATOM 800 O O . GLN B 1 7 ? -0.71 -13.305 1.293 1 96.94 7 GLN B O 1
ATOM 805 N N . ILE B 1 8 ? -2.662 -12.797 0.339 1 94.44 8 ILE B N 1
ATOM 806 C CA . ILE B 1 8 ? -2.537 -11.344 0.315 1 94.44 8 ILE B CA 1
ATOM 807 C C . ILE B 1 8 ? -3.695 -10.719 1.085 1 94.44 8 ILE B C 1
ATOM 809 O O . ILE B 1 8 ? -4.859 -10.883 0.717 1 94.44 8 ILE B O 1
ATOM 813 N N . GLU B 1 9 ? -3.393 -10.102 2.152 1 91.69 9 GLU B N 1
ATOM 814 C CA . GLU B 1 9 ? -4.387 -9.289 2.844 1 91.69 9 GLU B CA 1
ATOM 815 C C . GLU B 1 9 ? -4.316 -7.832 2.387 1 91.69 9 GLU B C 1
ATOM 817 O O . GLU B 1 9 ? -3.287 -7.172 2.553 1 91.69 9 GLU B O 1
ATOM 822 N N . SER B 1 10 ? -5.414 -7.406 1.835 1 90 10 SER B N 1
ATOM 823 C CA . SER B 1 10 ? -5.441 -6.062 1.265 1 90 10 SER B CA 1
ATOM 824 C C . SER B 1 10 ? -6.871 -5.609 0.987 1 90 10 SER B C 1
ATOM 826 O O . SER B 1 10 ? -7.715 -6.41 0.588 1 90 10 SER B O 1
ATOM 828 N N . GLU B 1 11 ? -7.039 -4.242 1.108 1 88.94 11 GLU B N 1
ATOM 829 C CA . GLU B 1 11 ? -8.32 -3.682 0.678 1 88.94 11 GLU B CA 1
ATOM 830 C C . GLU B 1 11 ? -8.516 -3.854 -0.825 1 88.94 11 GLU B C 1
ATOM 832 O O . GLU B 1 11 ? -9.648 -3.795 -1.317 1 88.94 11 GLU B O 1
ATOM 837 N N . HIS B 1 12 ? -7.43 -4.156 -1.522 1 92.81 12 HIS B N 1
ATOM 838 C CA . HIS B 1 12 ? -7.473 -4.305 -2.973 1 92.81 12 HIS B CA 1
ATOM 839 C C . HIS B 1 12 ? -7.445 -5.777 -3.375 1 92.81 12 HIS B C 1
ATOM 841 O O . HIS B 1 12 ? -7.117 -6.105 -4.52 1 92.81 12 HIS B O 1
ATOM 847 N N . ALA B 1 13 ? -7.727 -6.707 -2.426 1 94.38 13 ALA B N 1
ATOM 848 C CA . ALA B 1 13 ? -7.605 -8.141 -2.68 1 94.38 13 ALA B CA 1
ATOM 849 C C . ALA B 1 13 ? -8.359 -8.539 -3.943 1 94.38 13 ALA B C 1
ATOM 851 O O . ALA B 1 13 ? -7.832 -9.266 -4.789 1 94.38 13 ALA B O 1
ATOM 852 N N . SER B 1 14 ? -9.57 -8.094 -4.113 1 95.75 14 SER B N 1
ATOM 853 C CA . SER B 1 14 ? -10.391 -8.43 -5.273 1 95.75 14 SER B CA 1
ATOM 854 C C . SER B 1 14 ? -9.773 -7.898 -6.562 1 95.75 14 SER B C 1
ATOM 856 O O . SER B 1 14 ? -9.844 -8.547 -7.609 1 95.75 14 SER B O 1
ATOM 858 N N . LYS B 1 15 ? -9.164 -6.738 -6.48 1 95.81 15 LYS B N 1
ATOM 859 C CA . LYS B 1 15 ? -8.523 -6.148 -7.652 1 95.81 15 LYS B CA 1
ATOM 860 C C . LYS B 1 15 ? -7.324 -6.98 -8.102 1 95.81 15 LYS B C 1
ATOM 862 O O . LYS B 1 15 ? -7.074 -7.125 -9.297 1 95.81 15 LYS B O 1
ATOM 867 N N . TYR B 1 16 ? -6.559 -7.449 -7.086 1 97.25 16 TYR B N 1
ATOM 868 C CA . TYR B 1 16 ? -5.445 -8.328 -7.426 1 97.25 16 TYR B CA 1
ATOM 869 C C . TYR B 1 16 ? -5.93 -9.547 -8.195 1 97.25 16 TYR B C 1
ATOM 871 O O . TYR B 1 16 ? -5.312 -9.953 -9.188 1 97.25 16 TYR B O 1
ATOM 879 N N . LEU B 1 17 ? -7.012 -10.156 -7.762 1 98.25 17 LEU B N 1
ATOM 880 C CA . LEU B 1 17 ? -7.574 -11.32 -8.43 1 98.25 17 LEU B CA 1
ATOM 881 C C . LEU B 1 17 ? -7.848 -11.023 -9.906 1 98.25 17 LEU B C 1
ATOM 883 O O . LEU B 1 17 ? -7.328 -11.711 -10.789 1 98.25 17 LEU B O 1
ATOM 887 N N . VAL B 1 18 ? -8.508 -9.984 -10.141 1 98 18 VAL B N 1
ATOM 888 C CA . VAL B 1 18 ? -8.945 -9.633 -11.492 1 98 18 VAL B CA 1
ATOM 889 C C . VAL B 1 18 ? -7.734 -9.234 -12.336 1 98 18 VAL B C 1
ATOM 891 O O . VAL B 1 18 ? -7.555 -9.742 -13.445 1 98 18 VAL B O 1
ATOM 894 N N . THR B 1 19 ? -6.859 -8.391 -11.828 1 97.88 19 THR B N 1
ATOM 895 C CA . THR B 1 19 ? -5.723 -7.871 -12.578 1 97.88 19 THR B CA 1
ATOM 896 C C . THR B 1 19 ? -4.785 -9 -12.992 1 97.88 19 THR B C 1
ATOM 898 O O . THR B 1 19 ? -4.348 -9.055 -14.148 1 97.88 19 THR B O 1
ATOM 901 N N . LEU B 1 20 ? -4.547 -9.938 -12.062 1 97.94 20 LEU B N 1
ATOM 902 C CA . LEU B 1 20 ? -3.637 -11.039 -12.352 1 97.94 20 LEU B CA 1
ATOM 903 C C . LEU B 1 20 ? -4.23 -11.977 -13.398 1 97.94 20 LEU B C 1
ATOM 905 O O . LEU B 1 20 ? -3.57 -12.312 -14.383 1 97.94 20 LEU B O 1
ATOM 909 N N . CYS B 1 21 ? -5.406 -12.344 -13.227 1 98.62 21 CYS B N 1
ATOM 910 C CA . CYS B 1 21 ? -6.023 -13.25 -14.188 1 98.62 21 CYS B CA 1
ATOM 911 C C . CYS B 1 21 ? -6.113 -12.609 -15.562 1 98.62 21 CYS B C 1
ATOM 913 O O . CYS B 1 21 ? -5.793 -13.242 -16.562 1 98.62 21 CYS B O 1
ATOM 915 N N . ARG B 1 22 ? -6.551 -11.398 -15.609 1 98.31 22 ARG B N 1
ATOM 916 C CA . ARG B 1 22 ? -6.656 -10.68 -16.875 1 98.31 22 ARG B CA 1
ATOM 917 C C . ARG B 1 22 ? -5.297 -10.562 -17.547 1 98.31 22 ARG B C 1
ATOM 919 O O . ARG B 1 22 ? -5.188 -10.727 -18.766 1 98.31 22 ARG B O 1
ATOM 926 N N . HIS B 1 23 ? -4.297 -10.211 -16.844 1 98.38 23 HIS B N 1
ATOM 927 C CA . HIS B 1 23 ? -2.945 -10.086 -17.375 1 98.38 23 HIS B CA 1
ATOM 928 C C . HIS B 1 23 ? -2.479 -11.391 -18.016 1 98.38 23 HIS B C 1
ATOM 930 O O . HIS B 1 23 ? -2.01 -11.391 -19.156 1 98.38 23 HIS B O 1
ATOM 936 N N . PHE B 1 24 ? -2.609 -12.477 -17.219 1 98.56 24 PHE B N 1
ATOM 937 C CA . PHE B 1 24 ? -2.111 -13.766 -17.703 1 98.56 24 PHE B CA 1
ATOM 938 C C . PHE B 1 24 ? -2.957 -14.273 -18.859 1 98.56 24 PHE B C 1
ATOM 940 O O . PHE B 1 24 ? -2.455 -14.984 -19.734 1 98.56 24 PHE B O 1
ATOM 947 N N . ALA B 1 25 ? -4.242 -13.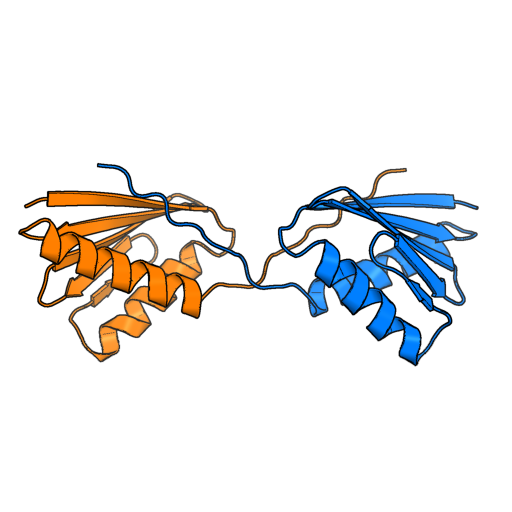93 -18.953 1 98.38 25 ALA B N 1
ATOM 948 C CA . ALA B 1 25 ? -5.172 -14.375 -19.984 1 98.38 25 ALA B CA 1
ATOM 949 C C . ALA B 1 25 ? -4.707 -13.938 -21.375 1 98.38 25 ALA B C 1
ATOM 951 O O . ALA B 1 25 ? -5.168 -14.477 -22.391 1 98.38 25 ALA B O 1
ATOM 952 N N . ARG B 1 26 ? -3.877 -13.055 -21.438 1 97.88 26 ARG B N 1
ATOM 953 C CA . ARG B 1 26 ? -3.357 -12.578 -22.719 1 97.88 26 ARG B CA 1
ATOM 954 C C . ARG B 1 26 ? -2.463 -13.625 -23.375 1 97.88 26 ARG B C 1
ATOM 956 O O . ARG B 1 26 ? -2.242 -13.594 -24.578 1 97.88 26 ARG B O 1
ATOM 963 N N . LYS B 1 27 ? -1.919 -14.586 -22.547 1 97.81 27 LYS B N 1
ATOM 964 C CA . LYS B 1 27 ? -0.903 -15.484 -23.094 1 97.81 27 LYS B CA 1
ATOM 965 C C . LYS B 1 27 ? -1.249 -16.938 -22.797 1 97.81 27 LYS B C 1
ATOM 967 O O . LYS B 1 27 ? -0.827 -17.844 -23.516 1 97.81 27 LYS B O 1
ATOM 972 N N . VAL B 1 28 ? -1.964 -17.172 -21.703 1 98.31 28 VAL B N 1
ATOM 973 C CA . VAL B 1 28 ? -2.275 -18.547 -21.281 1 98.31 28 VAL B CA 1
ATOM 974 C C . VAL B 1 28 ? -3.748 -18.641 -20.906 1 98.31 28 VAL B C 1
ATOM 976 O O . VAL B 1 28 ? -4.398 -17.625 -20.641 1 98.31 28 VAL B O 1
ATOM 979 N N . PRO B 1 29 ? -4.328 -19.891 -20.891 1 98.56 29 PRO B N 1
ATOM 980 C CA . PRO B 1 29 ? -5.723 -20.031 -20.469 1 98.56 29 PRO B CA 1
ATOM 981 C C . PRO B 1 29 ? -5.949 -19.516 -19.047 1 98.56 29 PRO B C 1
ATOM 983 O O . PRO B 1 29 ? -5.215 -19.875 -18.125 1 98.56 29 PRO B O 1
ATOM 986 N N . ALA B 1 30 ? -6.949 -18.734 -18.859 1 98.81 30 ALA B N 1
ATOM 987 C CA . ALA B 1 30 ? -7.332 -18.172 -17.562 1 98.81 30 ALA B CA 1
ATOM 988 C C . ALA B 1 30 ? -8.844 -17.969 -17.484 1 98.81 30 ALA B C 1
ATOM 990 O O . ALA B 1 30 ? -9.469 -17.531 -18.453 1 98.81 30 ALA B O 1
ATOM 991 N N . THR B 1 31 ? -9.398 -18.297 -16.375 1 98.5 31 THR B N 1
ATOM 992 C CA . THR B 1 31 ? -10.797 -18.016 -16.047 1 98.5 31 THR B CA 1
ATOM 993 C C . THR B 1 31 ? -10.914 -17.391 -14.664 1 98.5 31 THR B C 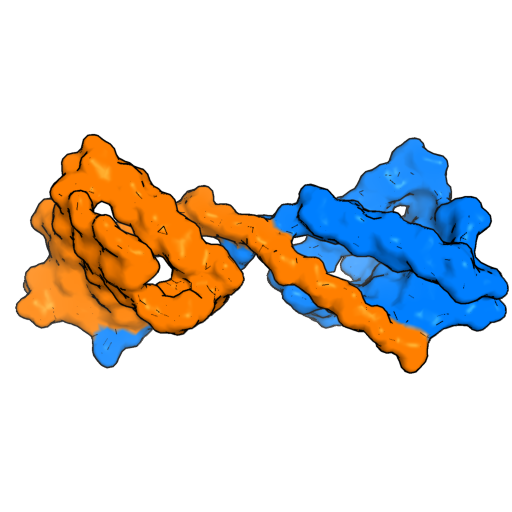1
ATOM 995 O O . THR B 1 31 ? -10.133 -17.688 -13.766 1 98.5 31 THR B O 1
ATOM 998 N N . TRP B 1 32 ? -11.852 -16.422 -14.531 1 98.44 32 TRP B N 1
ATOM 999 C CA . TRP B 1 32 ? -12.047 -15.852 -13.211 1 98.44 32 TRP B CA 1
ATOM 1000 C C . TRP B 1 32 ? -13.445 -15.258 -13.078 1 98.44 32 TRP B C 1
ATOM 1002 O O . TRP B 1 32 ? -14.133 -15.047 -14.086 1 98.44 32 TRP B O 1
ATOM 1012 N N . ASP B 1 33 ? -13.93 -15.164 -11.875 1 98 33 ASP B N 1
ATOM 1013 C CA . ASP B 1 33 ? -15.117 -14.406 -11.508 1 98 33 ASP B CA 1
ATOM 1014 C C . ASP B 1 33 ? -14.859 -13.516 -10.289 1 98 33 ASP B C 1
ATOM 1016 O O . ASP B 1 33 ? -13.711 -13.133 -10.031 1 98 33 ASP B O 1
ATOM 1020 N N . GLU B 1 34 ? -15.906 -13.242 -9.594 1 96.75 34 GLU B N 1
ATOM 1021 C CA . GLU B 1 34 ? -15.75 -12.281 -8.5 1 96.75 34 GLU B CA 1
ATOM 1022 C C . GLU B 1 34 ? -15.062 -12.922 -7.301 1 96.75 34 GLU B C 1
ATOM 1024 O O . GLU B 1 34 ? -14.531 -12.219 -6.438 1 96.75 34 GLU B O 1
ATOM 1029 N N . GLN B 1 35 ? -14.992 -14.172 -7.199 1 98 35 GLN B N 1
ATOM 1030 C CA . GLN B 1 35 ? -14.555 -14.812 -5.965 1 98 35 GLN B CA 1
ATOM 1031 C C . GLN B 1 35 ? -13.367 -15.734 -6.211 1 98 35 GLN B C 1
ATOM 1033 O O . GLN B 1 35 ? -12.664 -16.109 -5.273 1 98 35 GLN B O 1
ATOM 1038 N N . SER B 1 36 ? -13.203 -16.125 -7.418 1 98.56 36 SER B N 1
ATOM 1039 C CA . SER B 1 36 ? -12.172 -17.125 -7.672 1 98.56 36 SER B CA 1
ATOM 1040 C C . SER B 1 36 ? -11.578 -16.969 -9.062 1 98.56 36 SER B C 1
ATOM 1042 O O . SER B 1 36 ? -12.117 -16.234 -9.898 1 98.56 36 SER B O 1
ATOM 1044 N N . GLY B 1 37 ? -10.422 -17.578 -9.289 1 98.81 37 GLY B N 1
ATOM 1045 C CA . GLY B 1 37 ? -9.75 -17.609 -10.578 1 98.81 37 GLY B CA 1
ATOM 1046 C C . GLY B 1 37 ? -8.828 -18.797 -10.742 1 98.81 37 GLY B C 1
ATOM 1047 O O . GLY B 1 37 ? -8.445 -19.438 -9.758 1 98.81 37 GLY B O 1
ATOM 1048 N N . LEU B 1 38 ? -8.578 -19.078 -11.961 1 98.88 38 LEU B N 1
ATOM 1049 C CA . LEU B 1 38 ? -7.672 -20.172 -12.32 1 98.88 38 LEU B CA 1
ATOM 1050 C C . LEU B 1 38 ? -6.84 -19.797 -13.539 1 98.88 38 LEU B C 1
ATOM 1052 O O . LEU B 1 38 ? -7.383 -19.344 -14.555 1 98.88 38 LEU B O 1
ATOM 1056 N N . VAL B 1 39 ? -5.605 -19.906 -13.398 1 98.88 39 VAL B N 1
ATOM 1057 C CA . VAL B 1 39 ? -4.668 -19.703 -14.492 1 98.88 39 VAL B CA 1
ATOM 1058 C C . VAL B 1 39 ? -3.848 -20.969 -14.727 1 98.88 39 VAL B C 1
ATOM 1060 O O . VAL B 1 39 ? -3.326 -21.562 -13.773 1 98.88 39 VAL B O 1
ATOM 1063 N N . THR B 1 40 ? -3.697 -21.391 -15.961 1 98.81 40 THR B N 1
ATOM 1064 C CA . THR B 1 40 ? -2.924 -22.578 -16.297 1 98.81 40 THR B CA 1
ATOM 1065 C C . THR B 1 40 ? -1.685 -22.203 -17.109 1 98.81 40 THR B C 1
ATOM 1067 O O . THR B 1 40 ? -1.796 -21.719 -18.234 1 98.81 40 THR B O 1
ATOM 1070 N N . PHE B 1 41 ? -0.549 -22.453 -16.5 1 98.69 41 PHE B N 1
ATOM 1071 C CA . PHE B 1 41 ? 0.742 -22.25 -17.141 1 98.69 41 PHE B CA 1
ATOM 1072 C C . PHE B 1 41 ? 1.277 -23.562 -17.703 1 98.69 41 PHE B C 1
ATOM 1074 O O . PHE B 1 41 ? 0.883 -24.641 -17.25 1 98.69 41 PHE B O 1
ATOM 1081 N N . PRO B 1 42 ? 2.209 -23.531 -18.609 1 98.19 42 PRO B N 1
ATOM 1082 C CA . PRO B 1 42 ? 2.816 -24.766 -19.141 1 98.19 42 PRO B CA 1
ATOM 1083 C C . PRO B 1 42 ? 3.457 -25.609 -18.047 1 98.19 42 PRO B C 1
ATOM 1085 O O . PRO B 1 42 ? 3.451 -26.844 -18.125 1 98.19 42 PRO B O 1
ATOM 1088 N N . VAL B 1 43 ? 3.855 -25 -16.969 1 98.19 43 VAL B N 1
ATOM 1089 C CA . VAL B 1 43 ? 4.637 -25.688 -15.945 1 98.19 43 VAL B CA 1
ATOM 1090 C C . VAL B 1 43 ? 3.77 -25.953 -14.719 1 98.19 43 VAL B C 1
ATOM 1092 O O . VAL B 1 43 ? 4.25 -26.469 -13.711 1 98.19 43 VAL B O 1
ATOM 1095 N N . GLY B 1 44 ? 2.506 -25.531 -14.703 1 98.5 44 GLY B N 1
ATOM 1096 C CA . GLY B 1 44 ? 1.646 -25.688 -13.539 1 98.5 44 GLY B CA 1
ATOM 1097 C C . GLY B 1 44 ? 0.439 -24.766 -13.57 1 98.5 44 GLY B C 1
ATOM 1098 O O . GLY B 1 44 ? -0.014 -24.359 -14.648 1 98.5 44 GLY B O 1
ATOM 1099 N N . LYS B 1 45 ? -0.094 -24.562 -12.359 1 98.75 45 LYS B N 1
ATOM 1100 C CA . LYS B 1 45 ? -1.282 -23.719 -12.328 1 98.75 45 LYS B CA 1
ATOM 1101 C C . LYS B 1 45 ? -1.343 -22.906 -11.031 1 98.75 45 LYS B C 1
ATOM 1103 O O . LYS B 1 45 ? -0.639 -23.219 -10.07 1 98.75 45 LYS B O 1
ATOM 1108 N N . ALA B 1 46 ? -2.131 -21.891 -11.078 1 98.81 46 ALA B N 1
ATOM 1109 C CA . ALA B 1 46 ? -2.428 -21.062 -9.898 1 98.81 46 ALA B CA 1
ATOM 1110 C C . ALA B 1 46 ? -3.932 -20.859 -9.742 1 98.81 46 ALA B C 1
ATOM 1112 O O . ALA B 1 46 ? -4.625 -20.516 -10.703 1 98.81 46 ALA B O 1
ATOM 1113 N N . GLU B 1 47 ? -4.34 -21.141 -8.57 1 98.88 47 GLU B N 1
ATOM 1114 C CA . GLU B 1 47 ? -5.727 -20.875 -8.203 1 98.88 47 GLU B CA 1
ATOM 1115 C C . GLU B 1 47 ? -5.828 -19.703 -7.242 1 98.88 47 GLU B C 1
ATOM 1117 O O . GLU B 1 47 ? -5.008 -19.562 -6.328 1 98.88 47 GLU B O 1
ATOM 1122 N N . PHE B 1 48 ? -6.812 -18.891 -7.473 1 98.81 48 PHE B N 1
ATOM 1123 C CA . PHE B 1 48 ? -7.09 -17.719 -6.648 1 98.81 48 PHE B CA 1
ATOM 1124 C C . PHE B 1 48 ? -8.453 -17.844 -5.973 1 98.81 48 PHE B C 1
ATOM 1126 O O . PHE B 1 48 ? -9.422 -18.266 -6.602 1 98.81 48 PHE B O 1
ATOM 1133 N N . SER B 1 49 ? -8.477 -17.562 -4.695 1 98.75 49 SER B N 1
ATOM 1134 C CA . SER B 1 49 ? -9.734 -17.531 -3.965 1 98.75 49 SER B CA 1
ATOM 1135 C C . SER B 1 49 ? -9.82 -16.328 -3.045 1 98.75 49 SER B C 1
ATOM 1137 O O . SER B 1 49 ? -8.93 -16.094 -2.23 1 98.75 49 SER B O 1
ATOM 1139 N N . LEU B 1 50 ? -10.93 -15.609 -3.207 1 98.06 50 LEU B N 1
ATOM 1140 C CA . LEU B 1 50 ? -11.141 -14.414 -2.4 1 98.06 50 LEU B CA 1
ATOM 1141 C C . LEU B 1 50 ? -11.969 -14.734 -1.158 1 98.06 50 LEU B C 1
ATOM 1143 O O . LEU B 1 50 ? -12.984 -15.422 -1.246 1 98.06 50 LEU B O 1
ATOM 1147 N N . ASN B 1 51 ? -11.477 -14.375 -0.049 1 96.31 51 ASN B N 1
ATOM 1148 C CA . ASN B 1 51 ? -12.188 -14.422 1.225 1 96.31 51 ASN B CA 1
ATOM 1149 C C . ASN B 1 51 ? -12.172 -13.07 1.927 1 96.31 51 ASN B C 1
ATOM 1151 O O . ASN B 1 51 ? -11.305 -12.805 2.758 1 96.31 51 ASN B O 1
ATOM 1155 N N . GLY B 1 52 ? -13.258 -12.344 1.664 1 94.19 52 GLY B N 1
ATOM 1156 C CA . GLY B 1 52 ? -13.242 -10.977 2.164 1 94.19 52 GLY B CA 1
ATOM 1157 C C . GLY B 1 52 ? -12.109 -10.141 1.594 1 94.19 52 GLY B C 1
ATOM 1158 O O . GLY B 1 52 ? -12.023 -9.953 0.378 1 94.19 52 GLY B O 1
ATOM 1159 N N . LEU B 1 53 ? -11.258 -9.617 2.438 1 92.56 53 LEU B N 1
ATOM 1160 C CA . LEU B 1 53 ? -10.141 -8.781 2.016 1 92.56 53 LEU B CA 1
ATOM 1161 C C . LEU B 1 53 ? -8.852 -9.594 1.923 1 92.56 53 LEU B C 1
ATOM 1163 O O . LEU B 1 53 ? -7.754 -9.047 2.047 1 92.56 53 LEU B O 1
ATOM 1167 N N . CYS B 1 54 ? -9.07 -10.883 1.825 1 95.62 54 CYS B N 1
ATOM 1168 C CA . CYS B 1 54 ? -7.93 -11.797 1.723 1 95.62 54 CYS B CA 1
ATOM 1169 C C . CYS B 1 54 ? -7.988 -12.594 0.429 1 95.62 54 CYS B C 1
ATOM 1171 O O . CYS B 1 54 ? -9.016 -13.203 0.113 1 95.62 54 CYS B O 1
ATOM 1173 N N . LEU B 1 55 ? -6.938 -12.492 -0.336 1 97.75 55 LEU B N 1
ATOM 1174 C CA . LEU B 1 55 ? -6.801 -13.328 -1.523 1 97.75 55 LEU B CA 1
ATOM 1175 C C . LEU B 1 55 ? -5.871 -14.508 -1.254 1 97.75 55 LEU B C 1
ATOM 1177 O O . LEU B 1 55 ? -4.684 -14.312 -0.98 1 97.75 55 LEU B O 1
ATOM 1181 N N . ILE B 1 56 ? -6.387 -15.672 -1.351 1 98.5 56 ILE B N 1
ATOM 1182 C CA . ILE B 1 56 ? -5.59 -16.891 -1.232 1 98.5 56 ILE B CA 1
ATOM 1183 C C . ILE B 1 56 ? -5.09 -17.312 -2.611 1 98.5 56 ILE B C 1
ATOM 1185 O O . ILE B 1 56 ? -5.863 -17.344 -3.574 1 98.5 56 ILE B O 1
ATOM 1189 N N . ILE B 1 57 ? -3.873 -17.609 -2.721 1 98.75 57 ILE B N 1
ATOM 1190 C CA . ILE B 1 57 ? -3.266 -18.062 -3.967 1 98.75 57 ILE B CA 1
ATOM 1191 C C . ILE B 1 57 ? -2.623 -19.422 -3.762 1 98.75 57 ILE B C 1
ATOM 1193 O O . ILE B 1 57 ? -1.729 -19.578 -2.926 1 98.75 57 ILE B O 1
ATOM 1197 N N . ALA B 1 58 ? -3.084 -20.375 -4.473 1 98.88 58 ALA B N 1
ATOM 1198 C CA . ALA B 1 58 ? -2.529 -21.719 -4.422 1 98.88 58 ALA B CA 1
ATOM 1199 C C . ALA B 1 58 ? -1.838 -22.078 -5.734 1 98.88 58 ALA B C 1
ATOM 1201 O O . ALA B 1 58 ? -2.453 -22.031 -6.801 1 98.88 58 ALA B O 1
ATOM 1202 N N . CYS B 1 59 ? -0.589 -22.438 -5.68 1 98.88 59 CYS B N 1
ATOM 1203 C CA . CYS B 1 59 ? 0.167 -22.859 -6.848 1 98.88 59 CYS B CA 1
ATOM 1204 C C . CYS B 1 59 ? 0.385 -24.375 -6.832 1 98.88 59 CYS B C 1
ATOM 1206 O O . CYS B 1 59 ? 0.646 -24.953 -5.777 1 98.88 59 CYS B O 1
ATOM 1208 N N . GLU B 1 60 ? 0.275 -24.938 -7.965 1 98.81 60 GLU B N 1
ATOM 1209 C CA . GLU B 1 60 ? 0.447 -26.375 -8.117 1 98.81 60 GLU B CA 1
ATOM 1210 C C . GLU B 1 60 ? 1.316 -26.703 -9.328 1 98.81 60 GLU B C 1
ATOM 1212 O O . GLU B 1 60 ? 1.21 -26.047 -10.367 1 98.81 60 GLU B O 1
ATOM 1217 N N . ALA B 1 61 ? 2.123 -27.766 -9.188 1 98.69 61 ALA B N 1
ATOM 1218 C CA . ALA B 1 61 ? 2.945 -28.25 -10.289 1 98.69 61 ALA B CA 1
ATOM 1219 C C . ALA B 1 61 ? 3.355 -29.703 -10.055 1 98.69 61 ALA B C 1
ATOM 1221 O O . ALA B 1 61 ? 3.08 -30.281 -8.992 1 98.69 61 ALA B O 1
ATOM 1222 N N . ASP B 1 62 ? 4.023 -30.234 -11.047 1 98.19 62 ASP B N 1
ATOM 1223 C CA . ASP B 1 62 ? 4.324 -31.656 -11.016 1 98.19 62 ASP B CA 1
ATOM 1224 C C . ASP B 1 62 ? 5.672 -31.922 -10.352 1 98.19 62 ASP B C 1
ATOM 1226 O O . ASP B 1 62 ? 6.004 -33.062 -10.031 1 98.19 62 ASP B O 1
ATOM 1230 N N . SER B 1 63 ? 6.445 -30.969 -10.188 1 98.25 63 SER B N 1
ATOM 1231 C CA . SER B 1 63 ? 7.754 -31.078 -9.547 1 98.25 63 SER B CA 1
ATOM 1232 C C . SER B 1 63 ? 8.078 -29.828 -8.727 1 98.25 63 SER B C 1
ATOM 1234 O O . SER B 1 63 ? 7.469 -28.781 -8.922 1 98.25 63 SER B O 1
ATOM 1236 N N . GLU B 1 64 ? 9.008 -30.031 -7.828 1 98 64 GLU B N 1
ATOM 1237 C CA . GLU B 1 64 ? 9.453 -28.906 -7.02 1 98 64 GLU B CA 1
ATOM 1238 C C . GLU B 1 64 ? 9.977 -27.766 -7.895 1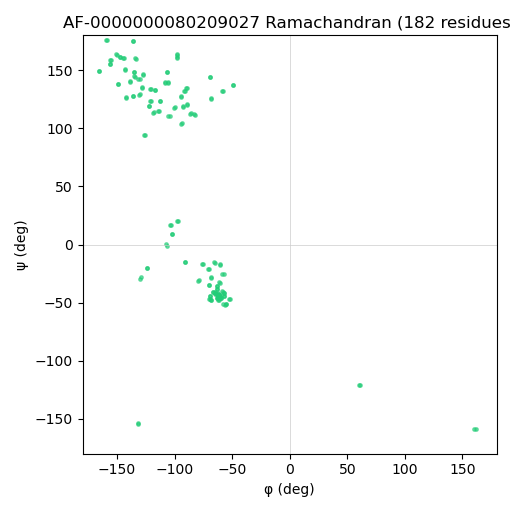 98 64 GLU B C 1
ATOM 1240 O O . GLU B 1 64 ? 9.695 -26.594 -7.637 1 98 64 GLU B O 1
ATOM 1245 N N . LYS B 1 65 ? 10.703 -28.109 -8.883 1 98.19 65 LYS B N 1
ATOM 1246 C CA . LYS B 1 65 ? 11.266 -27.125 -9.789 1 98.19 65 LYS B CA 1
ATOM 1247 C C . LYS B 1 65 ? 10.172 -26.344 -10.508 1 98.19 65 LYS B C 1
ATOM 1249 O O . LYS B 1 65 ? 10.234 -25.125 -10.609 1 98.19 65 LYS B O 1
ATOM 1254 N N . GLN B 1 66 ? 9.156 -27.031 -10.969 1 98.56 66 GLN B N 1
ATOM 1255 C CA . GLN B 1 66 ? 8.055 -26.406 -11.68 1 98.56 66 GLN B CA 1
ATOM 1256 C C . GLN B 1 66 ? 7.207 -25.547 -10.734 1 98.56 66 GLN B C 1
ATOM 1258 O O . GLN B 1 66 ? 6.695 -24.5 -11.125 1 98.56 66 GLN B O 1
ATOM 1263 N N . LEU B 1 67 ? 7.105 -26.031 -9.539 1 98.69 67 LEU B N 1
ATOM 1264 C CA . LEU B 1 67 ? 6.359 -25.25 -8.547 1 98.69 67 LEU B CA 1
ATOM 1265 C C . LEU B 1 67 ? 7.062 -23.938 -8.25 1 98.69 67 LEU B C 1
ATOM 1267 O O . LEU B 1 67 ? 6.414 -22.891 -8.141 1 98.69 67 LEU B O 1
ATOM 1271 N N . GLU B 1 68 ? 8.367 -23.953 -8.117 1 98.44 68 GLU B N 1
ATOM 1272 C CA . GLU B 1 68 ? 9.141 -22.734 -7.902 1 98.44 68 GLU B CA 1
ATOM 1273 C C . GLU B 1 68 ? 8.969 -21.75 -9.062 1 98.44 68 GLU B C 1
ATOM 1275 O O . GLU B 1 68 ? 8.93 -20.531 -8.859 1 98.44 68 GLU B O 1
ATOM 1280 N N . GLN B 1 69 ? 8.805 -22.25 -10.211 1 98.62 69 GLN B N 1
ATOM 1281 C CA . GLN B 1 69 ? 8.602 -21.406 -11.383 1 98.62 69 GLN B CA 1
ATOM 1282 C C . GLN B 1 69 ? 7.234 -20.719 -11.328 1 98.62 69 GLN B C 1
ATOM 1284 O O . GLN B 1 69 ? 7.125 -19.531 -11.609 1 98.62 69 GLN B O 1
ATOM 1289 N N . VAL B 1 70 ? 6.199 -21.516 -10.961 1 98.62 70 VAL B N 1
ATOM 1290 C CA . VAL B 1 70 ? 4.863 -20.938 -10.859 1 98.62 70 VAL B CA 1
ATOM 1291 C C . VAL B 1 70 ? 4.848 -19.859 -9.781 1 98.62 70 VAL B C 1
ATOM 1293 O O . VAL B 1 70 ? 4.355 -18.75 -10.016 1 98.62 70 VAL B O 1
ATOM 1296 N N . LYS B 1 71 ? 5.457 -20.125 -8.633 1 98.5 71 LYS B N 1
ATOM 1297 C CA . LYS B 1 71 ? 5.516 -19.172 -7.531 1 98.5 71 LYS B CA 1
ATOM 1298 C C . LYS B 1 71 ? 6.27 -17.906 -7.941 1 98.5 71 LYS B C 1
ATOM 1300 O O . LYS B 1 71 ? 5.848 -16.797 -7.621 1 98.5 71 LYS B O 1
ATOM 1305 N N . GLY B 1 72 ? 7.344 -18.078 -8.586 1 98.12 72 GLY B N 1
ATOM 1306 C CA . GLY B 1 72 ? 8.109 -16.938 -9.078 1 98.12 72 GLY B CA 1
ATOM 1307 C C . GLY B 1 72 ? 7.316 -16.047 -10.016 1 98.12 72 GLY B C 1
ATOM 1308 O O . GLY B 1 72 ? 7.422 -14.82 -9.945 1 98.12 72 GLY B O 1
ATOM 1309 N N . ILE B 1 73 ? 6.531 -16.656 -10.875 1 98.38 73 ILE B N 1
ATOM 1310 C CA . ILE B 1 73 ? 5.676 -15.906 -11.789 1 98.38 73 ILE B CA 1
ATOM 1311 C C . ILE B 1 73 ? 4.668 -15.078 -11 1 98.38 73 ILE B C 1
ATOM 1313 O O . ILE B 1 73 ? 4.512 -13.875 -11.25 1 98.38 73 ILE B O 1
ATOM 1317 N N . ILE B 1 74 ? 4.047 -15.742 -10.047 1 98.38 74 ILE B N 1
ATOM 1318 C CA . ILE B 1 74 ? 3.039 -15.062 -9.242 1 98.38 74 ILE B CA 1
ATOM 1319 C C . ILE B 1 74 ? 3.686 -13.922 -8.469 1 98.38 74 ILE B C 1
ATOM 1321 O O . ILE B 1 74 ? 3.178 -12.797 -8.469 1 98.38 74 ILE B O 1
ATOM 1325 N N . GLU B 1 75 ? 4.812 -14.18 -7.848 1 97.19 75 GLU B N 1
ATOM 1326 C CA . GLU B 1 75 ? 5.5 -13.18 -7.039 1 97.19 75 GLU B CA 1
ATOM 1327 C C . GLU B 1 75 ? 5.879 -11.961 -7.871 1 97.19 75 GLU B C 1
ATOM 1329 O O . GLU B 1 75 ? 5.637 -10.82 -7.461 1 97.19 75 GLU B O 1
ATOM 1334 N N . SER B 1 76 ? 6.391 -12.18 -8.969 1 96.69 76 SER B N 1
ATOM 1335 C CA . SER B 1 76 ? 6.848 -11.086 -9.82 1 96.69 76 SER B CA 1
ATOM 1336 C C . SER B 1 76 ? 5.684 -10.211 -10.266 1 96.69 76 SER B C 1
ATOM 1338 O O . SER B 1 76 ? 5.797 -8.984 -10.297 1 96.69 76 SER B O 1
ATOM 1340 N N . HIS B 1 77 ? 4.59 -10.773 -10.641 1 96.94 77 HIS B N 1
ATOM 1341 C CA . HIS B 1 77 ? 3.477 -10 -11.172 1 96.94 77 HIS B CA 1
ATOM 1342 C C . HIS B 1 77 ? 2.686 -9.328 -10.055 1 96.94 77 HIS B C 1
ATOM 1344 O O . HIS B 1 77 ? 2.121 -8.25 -10.25 1 96.94 77 HIS B O 1
ATOM 1350 N N . VAL B 1 78 ? 2.658 -10 -8.844 1 96.25 78 VAL B N 1
ATOM 1351 C CA . VAL B 1 78 ? 2.09 -9.312 -7.691 1 96.25 78 VAL B CA 1
ATOM 1352 C C . VAL B 1 78 ? 2.895 -8.055 -7.391 1 96.25 78 VAL B C 1
ATOM 1354 O O . VAL B 1 78 ? 2.32 -6.996 -7.109 1 96.25 78 VAL B O 1
ATOM 1357 N N . GLU B 1 79 ? 4.156 -8.203 -7.453 1 93.31 79 GLU B N 1
ATOM 1358 C CA . GLU B 1 79 ? 5.027 -7.051 -7.246 1 93.31 79 GLU B CA 1
ATOM 1359 C C . GLU B 1 79 ? 4.777 -5.977 -8.305 1 93.31 79 GLU B C 1
ATOM 1361 O O . GLU B 1 79 ? 4.664 -4.793 -7.973 1 93.31 79 GLU B O 1
ATOM 1366 N N . MET B 1 80 ? 4.648 -6.387 -9.508 1 93.19 80 MET B N 1
ATOM 1367 C CA . MET B 1 80 ? 4.441 -5.484 -10.641 1 93.19 80 MET B CA 1
ATOM 1368 C C . MET B 1 80 ? 3.129 -4.723 -10.492 1 93.19 80 MET B C 1
ATOM 1370 O O . MET B 1 80 ? 3.062 -3.527 -10.789 1 93.19 80 MET B O 1
ATOM 1374 N N . PHE B 1 81 ? 2.082 -5.371 -9.984 1 94.12 81 PHE B N 1
ATOM 1375 C CA . PHE B 1 81 ? 0.753 -4.773 -9.945 1 94.12 81 PHE B CA 1
ATOM 1376 C C . PHE B 1 81 ? 0.425 -4.273 -8.547 1 94.12 81 PHE B C 1
ATOM 1378 O O . PHE B 1 81 ? -0.74 -4.023 -8.227 1 94.12 81 PHE 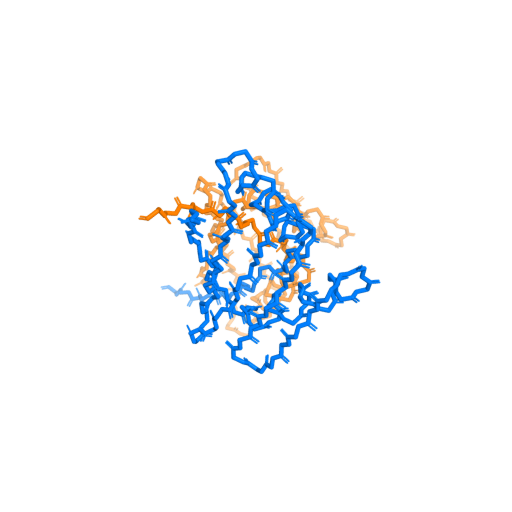B O 1
ATOM 1385 N N . SER B 1 82 ? 1.376 -4.27 -7.691 1 90.75 82 SER B N 1
ATOM 1386 C CA . SER B 1 82 ? 1.134 -3.814 -6.324 1 90.75 82 SER B CA 1
ATOM 1387 C C . SER B 1 82 ? 0.408 -2.475 -6.312 1 90.75 82 SER B C 1
ATOM 1389 O O . SER B 1 82 ? 0.694 -1.599 -7.129 1 90.75 82 SER B O 1
ATOM 1391 N N . ARG B 1 83 ? -0.557 -2.328 -5.449 1 87.56 83 ARG B N 1
ATOM 1392 C CA . ARG B 1 83 ? -1.415 -1.151 -5.355 1 87.56 83 ARG B CA 1
ATOM 1393 C C . ARG B 1 83 ? -0.927 -0.206 -4.262 1 87.56 83 ARG B C 1
ATOM 1395 O O . ARG B 1 83 ? -0.139 -0.599 -3.398 1 87.56 83 ARG B O 1
ATOM 1402 N N . ARG B 1 84 ? -1.449 0.956 -4.406 1 83.75 84 ARG B N 1
ATOM 1403 C CA . ARG B 1 84 ? -1.093 1.962 -3.412 1 83.75 84 ARG B CA 1
ATOM 1404 C C . ARG B 1 84 ? -1.712 1.636 -2.057 1 83.75 84 ARG B C 1
ATOM 1406 O O . ARG B 1 84 ? -2.838 1.138 -1.986 1 83.75 84 ARG B O 1
ATOM 1413 N N . GLU B 1 85 ? -0.991 1.938 -1.009 1 81.62 85 GLU B N 1
ATOM 1414 C CA . GLU B 1 85 ? -1.47 1.792 0.362 1 81.62 85 GLU B CA 1
ATOM 1415 C C . GLU B 1 85 ? -2.582 2.791 0.667 1 81.62 85 GLU B C 1
ATOM 1417 O O . GLU B 1 85 ? -2.496 3.961 0.284 1 81.62 85 GLU B O 1
ATOM 1422 N N . THR B 1 86 ? -3.709 2.25 1.131 1 77.56 86 THR B N 1
ATOM 1423 C CA . THR B 1 86 ? -4.738 3.131 1.671 1 77.56 86 THR B CA 1
ATOM 1424 C C . THR B 1 86 ? -4.434 3.492 3.121 1 77.56 86 THR B C 1
ATOM 1426 O O . THR B 1 86 ? -4.418 2.623 3.994 1 77.56 86 THR B O 1
ATOM 1429 N N . LEU B 1 87 ? -4.094 4.773 3.324 1 83.88 87 LEU B N 1
ATOM 1430 C CA . LEU B 1 87 ? -3.723 5.203 4.668 1 83.88 87 LEU B CA 1
ATOM 1431 C C . LEU B 1 87 ? -4.852 6 5.316 1 83.88 87 LEU B C 1
ATOM 1433 O O . LEU B 1 87 ? -5.398 6.922 4.703 1 83.88 87 LEU B O 1
ATOM 1437 N N . GLU B 1 88 ? -5.496 5.465 6.309 1 85.19 88 GLU B N 1
ATOM 1438 C CA . GLU B 1 88 ? -6.445 6.207 7.133 1 85.19 88 GLU B CA 1
ATOM 1439 C C . GLU B 1 88 ? -5.746 6.871 8.312 1 85.19 88 GLU B C 1
ATOM 1441 O O . GLU B 1 88 ? -5.152 6.188 9.156 1 85.19 88 GLU B O 1
ATOM 1446 N N . LEU B 1 89 ? -5.871 8.172 8.352 1 94.06 89 LEU B N 1
ATOM 1447 C CA . LEU B 1 89 ? -5.211 8.883 9.438 1 94.06 89 LEU B CA 1
ATOM 1448 C C . LEU B 1 89 ? -6.172 9.109 10.602 1 94.06 89 LEU B C 1
ATOM 1450 O O . LEU B 1 89 ? -7.082 9.938 10.508 1 94.06 89 LEU B O 1
ATOM 1454 N N . ASP B 1 90 ? -6.039 8.328 11.695 1 94.81 90 ASP B N 1
ATOM 1455 C CA . ASP B 1 90 ? -6.828 8.484 12.914 1 94.81 90 ASP B CA 1
ATOM 1456 C C . ASP B 1 90 ? -6.207 9.516 13.844 1 94.81 90 ASP B C 1
ATOM 1458 O O . ASP B 1 90 ? -5.16 9.273 14.445 1 94.81 90 ASP B O 1
ATOM 1462 N N . TRP B 1 91 ? -6.934 10.578 13.984 1 97.56 91 TRP B N 1
ATOM 1463 C CA . TRP B 1 91 ? -6.402 11.672 14.781 1 97.56 91 TRP B CA 1
ATOM 1464 C C . TRP B 1 91 ? -6.801 11.523 16.25 1 97.56 91 TRP B C 1
ATOM 1466 O O . TRP B 1 91 ? -7.949 11.195 16.547 1 97.56 91 TRP B O 1
ATOM 1476 N N . ILE B 1 92 ? -5.805 11.727 17.156 1 94.62 92 ILE B N 1
ATOM 1477 C CA . ILE B 1 92 ? -6.051 11.625 18.594 1 94.62 92 ILE B CA 1
ATOM 1478 C C . ILE B 1 92 ? -5.547 12.875 19.297 1 94.62 92 ILE B C 1
ATOM 1480 O O . ILE B 1 92 ? -4.477 13.398 18.969 1 94.62 92 ILE B O 1
ATOM 1484 N N . ARG B 1 93 ? -6.402 13.43 20.234 1 90.88 93 ARG B N 1
ATOM 1485 C CA . ARG B 1 93 ? -6.039 14.602 21.016 1 90.88 93 ARG B CA 1
ATOM 1486 C C . ARG B 1 93 ? -5.277 14.203 22.281 1 90.88 93 ARG B C 1
ATOM 1488 O O . ARG B 1 93 ? -5.602 13.195 22.906 1 90.88 93 ARG B O 1
#

pLDDT: mean 96.14, std 4.21, range [77.12, 98.88]

Nearest PDB structures (foldseek):
  2jpi-assembly1_A  TM=7.977E-01  e=9.165E-06  Pseudomonas aeruginosa
  4tps-assembly2_C  TM=5.612E-01  e=7.366E-03  Bacillus subtilis subsp. subtilis str. 168
  2zl1-assembly1_B  TM=4.501E-01  e=2.269E-02  unclassified
  5yk5-assembly1_B  TM=5.420E-01  e=1.678E-01  Homo sapiens
  5y3a-assembly1_B  TM=4.529E-01  e=7.444E-02  Homo sapiens

Solvent-accessible surface area (backbone atoms only — not comparable to full-atom values): 9951 Å² total; per-residue (Å²): 118,48,61,37,33,30,58,43,79,33,97,53,22,63,54,53,54,51,53,51,44,57,59,48,42,77,81,34,63,49,52,70,63,92,47,38,34,41,38,48,50,100,55,29,35,38,37,38,40,54,56,84,46,28,25,36,38,36,37,34,12,79,41,72,72,33,32,53,51,51,49,50,53,51,52,53,49,50,63,72,64,42,48,62,46,85,82,76,78,62,73,46,116,120,48,60,37,32,30,56,44,79,34,96,54,22,63,54,50,56,52,53,51,44,58,60,47,43,76,80,35,62,50,50,71,63,92,48,38,33,40,37,48,50,99,53,28,35,40,37,37,39,54,56,85,47,28,26,36,39,37,36,34,11,78,41,72,71,34,31,54,50,49,48,50,53,52,52,53,51,51,62,71,64,43,48,62,47,85,81,75,75,62,73,46,115

Foldseek 3Di:
DDKDKDKDQAPCQQVLQVVVQVVLVVPFDKDDDRAKIKTADPFWIWIWGDDPRMIMIMTDGDDPVSSVVRVVVSVVVCVVPPDDDDDDDDDDD/DDKDKDKDQAPCQQVLQVVVQVVQVVPFDKDDDRAKIKTADPFWIWIWGDDPRMIMIMTDGDDPVSSVVRVVVSVVVCVVPPDDDDDDDDDDD

InterPro domains:
  IPR014543 Uncharacterised conserved protein UCP028291 [PF09981] (6-91)
  IPR014543 Uncharacterised conserved protein UCP028291 [PIRSF028291] (2-92)

Organism: Vibrio parahaemolyticus (NCBI:txid670)

Sequence (186 aa):
MIKETTQIESEHASKYLVTLCRHFARKVPATWDEQSGLVTFPVGKAEFSLNGLCLIIACEADSEKQLEQVKGIIESHVEMFSRRETLELDWIRMIKETTQIESEHASKYLVTLCRHFARKVPATWDEQSGLVTFPVGKAEFSLNGLCLIIACEADSEKQLEQVKGIIESHVEMFSRRETLELDWIR